Protein AF-A0A7S3FKK4-F1 (afdb_monomer)

pLDDT: mean 85.76, std 17.54, range [26.36, 98.56]

Secondary structure (DSSP, 8-state):
-HHHHHHHHHHT--SS---HHHHHHHTT--SS-EEEETTEEEEEEEPPHHHHHHHHHHHHHTT-S-TTEEEEEEEGGGSSEEEEETTT--EEEEEE-TTS-EEEEESS-TTSPTT-HHHHHHHHHHHHHHTTSSEEEESSTT-GGGEEEE-S--SSTTEEEEEETTEEEEEEEEEETTTTEEEEEEEEEEPPTTSTT---HHHHT-S-EEEEEEEEEEEETTS-EEEEEEESBTTEEEEEEBTEEEEEEE-S-SS-TT-PPTT-EEES-EEEEEEEEES-EEEEEEEEEEEEEETTEESS--EEEEEEEEE----SS--

Nearest PDB structures (foldseek):
  5hdw-assembly1_A  TM=7.528E-01  e=2.258E-08  Homo sapiens
  2f1e-assembly1_A  TM=8.144E-01  e=6.047E-06  Xanthomonas citri
  1tza-assembly1_B  TM=7.351E-01  e=1.777E-06  Shewanella oneidensis MR-1
  1xvs-assembly1_B  TM=6.268E-01  e=3.411E-07  Vibrio cholerae
  6zlx-assembly1_A  TM=4.706E-01  e=2.381E-08  Homo sapiens

Radius of gyration: 21.7 Å; Cα contacts (8 Å, |Δi|>4): 699; chains: 1; bounding box: 50×44×59 Å

Solvent-accessible surface area (backbone atoms only — not comparable to full-atom values): 16979 Å² total; per-residue (Å²): 113,78,77,58,53,64,54,53,62,62,72,66,58,64,97,55,99,61,55,75,65,56,55,58,44,55,56,23,73,22,75,43,33,21,45,40,36,88,95,45,64,43,22,20,29,74,50,56,70,71,53,20,53,49,51,27,53,53,37,46,76,66,68,73,49,65,91,59,44,37,38,44,30,33,24,55,97,56,70,39,37,30,32,35,28,76,85,59,34,45,35,20,37,49,47,87,45,95,83,76,56,81,60,68,42,65,26,42,49,86,86,57,61,83,67,39,36,63,59,51,51,53,47,53,50,51,50,34,44,75,71,52,24,28,51,78,41,42,38,44,73,65,36,77,74,37,43,20,35,29,51,48,37,68,45,67,86,44,34,22,72,33,74,41,80,22,31,38,30,36,36,20,44,38,61,37,79,84,73,55,28,40,38,35,41,41,37,43,32,32,41,41,91,89,44,93,72,36,48,56,44,80,78,48,70,39,75,32,34,13,42,52,24,33,40,37,38,35,29,33,79,89,66,52,73,47,79,50,75,45,73,27,56,101,38,33,26,46,31,33,25,67,57,12,35,28,40,66,46,70,62,75,66,102,62,53,93,52,72,68,50,77,73,40,71,46,72,48,65,50,59,52,48,39,67,77,53,81,66,70,46,41,30,45,27,37,33,41,31,29,25,24,35,43,88,94,58,57,75,51,73,72,46,73,37,56,33,57,68,18,53,49,64,84,62,55,62,60,101

Foldseek 3Di:
DVVVVVVVVVVPDDPDPQDPLRVQLVLFAALQAWADADPDTWGKHFDDPVVQVVVQVVCVVVVNDDPQWTFGMAIVVRLWTWIQRPVFRFIFIFADDPVRDTDTHGQAFPPDDTPCRVVRLSVVSVVCVVVVQWDFAQNQNLARSRTHTHPWGPDDQQKWWDADLQKIKIKGWDADPRQRWIKMKIKIAREAPPDVNHDDQVSSVAQKKKFFWWWKWFAAPVGDIDIDTDTDDPQFIWIHHYQWIFGAGGDDDPDPVSPHDHRDIDGDMDMHMHIPDNDRTFKMWGWTKIFGDDPVDGPDDIDTDTTPIGTDDDDNRHD

Mean predicted aligned error: 7.77 Å

Organism: NCBI:txid156174

Sequence (319 aa):
MAKKNDALEKEAACPVAANASSVREQIFHGLAGSYSAYDHCISTRLFPLKLIAGWTNLLRREEAIPPNSLVIAASYRLDKIFLLDVTTSKLSLLEHRRNGGIVPRRAVPEATPPGTDLHRWLGEMAERLSNGQVVVEPIDPLDGSTCGLSAFPRSGPLLSRAITRGIEVEGSSVYDPVQSSFIYSIRLRMLTPGEPGALNAAERGFETAQLRGRHWILRGADGEEEHVHGDGVVGRYPLLREGGWREDMQRGSSYSPTGLRVGETMEGTFIYQSMSGRGGHVSFGGEILLVPGELRNPTGAEFAVELPPFPLVVPEYIY

Structure (mmCIF, N/CA/C/O backbone):
data_AF-A0A7S3FKK4-F1
#
_entry.id   AF-A0A7S3FKK4-F1
#
loop_
_atom_site.group_PDB
_atom_site.id
_atom_site.type_symbol
_atom_site.label_atom_id
_atom_site.label_alt_id
_atom_site.label_comp_id
_atom_site.label_asym_id
_atom_site.label_entity_id
_atom_site.label_seq_id
_atom_site.pdbx_PDB_ins_code
_atom_site.Cartn_x
_atom_site.Cartn_y
_atom_site.Cartn_z
_atom_site.occupancy
_atom_site.B_iso_or_equiv
_atom_site.auth_seq_id
_atom_site.auth_comp_id
_atom_site.auth_asym_id
_atom_site.auth_atom_id
_atom_site.pdbx_PDB_model_num
ATOM 1 N N . MET A 1 1 ? 3.915 -27.845 -18.001 1.00 39.47 1 MET A N 1
ATOM 2 C CA . MET A 1 1 ? 4.220 -26.574 -17.307 1.00 39.47 1 MET A CA 1
ATOM 3 C C . MET A 1 1 ? 4.748 -26.791 -15.888 1.00 39.47 1 MET A C 1
ATOM 5 O O . MET A 1 1 ? 5.788 -26.230 -15.601 1.00 39.47 1 MET A O 1
ATOM 9 N N . ALA A 1 2 ? 4.177 -27.675 -15.055 1.00 28.72 2 ALA A N 1
ATOM 10 C CA . ALA A 1 2 ? 4.696 -27.939 -13.697 1.00 28.72 2 ALA A CA 1
ATOM 11 C C . ALA A 1 2 ? 6.148 -28.478 -13.633 1.00 28.72 2 ALA A C 1
ATOM 13 O O . ALA A 1 2 ? 6.929 -28.042 -12.801 1.00 28.72 2 ALA A O 1
ATOM 14 N N . LYS A 1 3 ? 6.564 -29.352 -14.565 1.00 26.36 3 LYS A N 1
ATOM 15 C CA . LYS A 1 3 ? 7.944 -29.890 -14.607 1.00 26.36 3 LYS A CA 1
ATOM 16 C C . LYS A 1 3 ? 9.017 -28.904 -15.108 1.00 26.36 3 LYS A C 1
ATOM 18 O O . LYS A 1 3 ? 10.197 -29.214 -15.014 1.00 26.36 3 LYS A O 1
ATOM 23 N N . LYS A 1 4 ? 8.627 -27.752 -15.676 1.00 33.94 4 LYS A N 1
ATOM 24 C CA . LYS A 1 4 ? 9.566 -26.743 -16.213 1.00 33.94 4 LYS A CA 1
ATOM 25 C C . LYS A 1 4 ? 10.005 -25.744 -15.129 1.00 33.94 4 LYS A C 1
ATOM 27 O O . LYS A 1 4 ? 11.142 -25.294 -15.171 1.00 33.94 4 LYS A O 1
ATOM 32 N N . ASN A 1 5 ? 9.151 -25.489 -14.131 1.00 34.91 5 ASN A N 1
ATOM 33 C CA . ASN A 1 5 ? 9.474 -24.643 -12.974 1.00 34.91 5 ASN A CA 1
ATOM 34 C C . ASN A 1 5 ? 10.504 -25.302 -12.040 1.00 34.91 5 ASN A C 1
ATOM 36 O O . ASN A 1 5 ? 11.418 -24.632 -11.576 1.00 34.91 5 ASN A O 1
ATOM 40 N N . ASP A 1 6 ? 10.432 -26.625 -11.873 1.00 30.80 6 ASP A N 1
ATOM 41 C CA . ASP A 1 6 ? 11.358 -27.408 -11.032 1.00 30.80 6 ASP A CA 1
ATOM 42 C C . ASP A 1 6 ? 12.815 -27.403 -11.542 1.00 30.80 6 ASP A C 1
ATOM 44 O O . ASP A 1 6 ? 13.763 -27.574 -10.776 1.00 30.80 6 ASP A O 1
ATOM 48 N N . ALA A 1 7 ? 13.009 -27.228 -12.853 1.00 30.67 7 ALA A N 1
ATOM 49 C CA . ALA A 1 7 ? 14.336 -27.112 -13.458 1.00 30.67 7 ALA A CA 1
ATOM 50 C C . ALA A 1 7 ? 14.904 -25.686 -13.329 1.00 30.67 7 ALA A C 1
ATOM 52 O O . ALA A 1 7 ? 16.105 -25.520 -13.127 1.00 30.67 7 ALA A O 1
ATOM 53 N N . LEU A 1 8 ? 14.034 -24.669 -13.379 1.00 38.12 8 LEU A N 1
ATOM 54 C CA . LEU A 1 8 ? 14.394 -23.251 -13.266 1.00 38.12 8 LEU A CA 1
ATOM 55 C C . LEU A 1 8 ? 14.774 -22.852 -11.831 1.00 38.12 8 LEU A C 1
ATOM 57 O O . LEU A 1 8 ? 15.685 -22.047 -11.648 1.00 38.12 8 LEU A O 1
ATOM 61 N N . GLU A 1 9 ? 14.159 -23.459 -10.811 1.00 36.16 9 GLU A N 1
ATOM 62 C CA . GLU A 1 9 ? 14.598 -23.293 -9.416 1.00 36.16 9 GLU A CA 1
ATOM 63 C C . GLU A 1 9 ? 15.964 -23.946 -9.149 1.00 36.16 9 GLU A C 1
ATOM 65 O O . GLU A 1 9 ? 16.747 -23.438 -8.346 1.00 36.16 9 GLU A O 1
ATOM 70 N N . LYS A 1 10 ? 16.295 -25.036 -9.857 1.00 32.91 10 LYS A N 1
ATOM 71 C CA . LYS A 1 10 ? 17.571 -25.751 -9.686 1.00 32.91 10 LYS A CA 1
ATOM 72 C C . LYS A 1 10 ? 18.763 -25.063 -10.356 1.00 32.91 10 LYS A C 1
ATOM 74 O O . LYS A 1 10 ? 19.868 -25.165 -9.831 1.00 32.91 10 LYS A O 1
ATOM 79 N N . GLU A 1 11 ? 18.567 -24.341 -11.461 1.00 33.06 11 GLU A N 1
ATOM 80 C CA . GLU A 1 11 ? 19.643 -23.575 -12.122 1.00 33.06 11 GLU A CA 1
ATOM 81 C C . GLU A 1 11 ? 19.844 -22.159 -11.551 1.00 33.06 11 GLU A C 1
ATOM 83 O O . GLU A 1 11 ? 20.892 -21.551 -11.773 1.00 33.06 11 GLU A O 1
ATOM 88 N N . ALA A 1 12 ? 18.904 -21.653 -10.744 1.00 37.19 12 ALA A N 1
ATOM 89 C CA . ALA A 1 12 ? 19.060 -20.410 -9.981 1.00 37.19 12 ALA A CA 1
ATOM 90 C C . ALA A 1 12 ? 19.906 -20.572 -8.697 1.00 37.19 12 ALA A C 1
ATOM 92 O O . ALA A 1 12 ? 20.125 -19.599 -7.969 1.00 37.19 12 ALA A O 1
ATOM 93 N N . ALA A 1 13 ? 20.408 -21.779 -8.413 1.00 31.19 13 ALA A N 1
ATOM 94 C CA . ALA A 1 13 ? 21.288 -22.033 -7.282 1.00 31.19 13 ALA A CA 1
ATOM 95 C C . ALA A 1 13 ? 22.651 -21.346 -7.487 1.00 31.19 13 ALA A C 1
ATOM 97 O O . ALA A 1 13 ? 23.522 -21.799 -8.233 1.00 31.19 13 ALA A O 1
ATOM 98 N N . CYS A 1 14 ? 22.845 -20.229 -6.788 1.00 31.02 14 CYS A N 1
ATOM 99 C CA . CYS A 1 14 ? 24.161 -19.658 -6.537 1.00 31.02 14 CYS A CA 1
ATOM 100 C C . CYS A 1 14 ? 25.079 -20.750 -5.939 1.00 31.02 14 CYS A C 1
ATOM 102 O O . CYS A 1 14 ? 24.658 -21.421 -4.995 1.00 31.02 14 CYS A O 1
ATOM 104 N N . PRO A 1 15 ? 26.323 -20.951 -6.422 1.00 31.45 15 PRO A N 1
ATOM 105 C CA . PRO A 1 15 ? 27.261 -21.895 -5.825 1.00 31.45 15 PRO A CA 1
ATOM 106 C C . PRO A 1 15 ? 27.900 -21.255 -4.590 1.00 31.45 15 PRO A C 1
ATOM 108 O O . PRO A 1 15 ? 29.087 -20.954 -4.551 1.00 31.45 15 PRO A O 1
ATOM 111 N N . VAL A 1 16 ? 27.080 -21.006 -3.583 1.00 33.50 16 VAL A N 1
ATOM 112 C CA . VAL A 1 16 ? 27.477 -20.873 -2.188 1.00 33.50 16 VAL A CA 1
ATOM 113 C C . VAL A 1 16 ? 26.382 -21.623 -1.457 1.00 33.50 16 VAL A C 1
ATOM 115 O O . VAL A 1 16 ? 25.212 -21.359 -1.714 1.00 33.50 16 VAL A O 1
ATOM 118 N N . ALA A 1 17 ? 26.743 -22.600 -0.628 1.00 33.09 17 ALA A N 1
ATOM 119 C CA . ALA A 1 17 ? 25.809 -23.377 0.179 1.00 33.09 17 ALA A CA 1
ATOM 120 C C . ALA A 1 17 ? 25.028 -22.443 1.121 1.00 33.09 17 ALA A C 1
ATOM 122 O O . ALA A 1 17 ? 25.386 -22.239 2.275 1.00 33.09 17 ALA A O 1
ATOM 123 N N . ALA A 1 18 ? 23.994 -21.811 0.584 1.00 38.59 18 ALA A N 1
ATOM 124 C CA . ALA A 1 18 ? 23.108 -20.905 1.270 1.00 38.59 18 ALA A CA 1
ATOM 125 C C . ALA A 1 18 ? 21.947 -21.761 1.772 1.00 38.59 18 ALA A C 1
ATOM 127 O O . ALA A 1 18 ? 21.225 -22.381 0.991 1.00 38.59 18 ALA A O 1
ATOM 128 N N . ASN A 1 19 ? 21.817 -21.850 3.093 1.00 43.28 19 ASN A N 1
ATOM 129 C CA . ASN A 1 19 ? 20.711 -22.526 3.759 1.00 43.28 19 ASN A CA 1
ATOM 130 C C . ASN A 1 19 ? 19.377 -22.002 3.181 1.00 43.28 19 ASN A C 1
ATOM 132 O O . ASN A 1 19 ? 19.287 -20.811 2.878 1.00 43.28 19 ASN A O 1
ATOM 136 N N . ALA A 1 20 ? 18.343 -22.832 3.018 1.00 49.75 20 ALA A N 1
ATOM 137 C CA . ALA A 1 20 ? 17.083 -22.412 2.376 1.00 49.75 20 ALA A CA 1
ATOM 138 C C . ALA A 1 20 ? 16.447 -21.162 3.033 1.00 49.75 20 ALA A C 1
ATOM 140 O O . ALA A 1 20 ? 15.817 -20.352 2.353 1.00 49.75 20 ALA A O 1
ATOM 141 N N . SER A 1 21 ? 16.690 -20.957 4.334 1.00 51.12 21 SER A N 1
ATOM 142 C CA . SER A 1 21 ? 16.340 -19.734 5.069 1.00 51.12 21 SER A CA 1
ATOM 143 C C . SER A 1 21 ? 17.052 -18.483 4.536 1.00 51.12 21 SER A C 1
ATOM 145 O O . SER A 1 21 ? 16.408 -17.470 4.296 1.00 51.12 21 SER A O 1
ATOM 147 N N . SER A 1 22 ? 18.356 -18.572 4.259 1.00 53.28 22 SER A N 1
ATOM 148 C CA . SER A 1 22 ? 19.161 -17.459 3.737 1.00 53.28 22 SER A CA 1
ATOM 149 C C . SER A 1 22 ? 18.800 -17.075 2.299 1.00 53.28 22 SER A C 1
ATOM 151 O O . SER A 1 22 ? 18.903 -15.908 1.933 1.00 53.28 22 SER A O 1
ATOM 153 N N . VAL A 1 23 ? 18.327 -18.027 1.485 1.00 57.59 23 VAL A N 1
ATOM 154 C CA . VAL A 1 23 ? 17.809 -17.735 0.138 1.00 57.59 23 VAL A CA 1
ATOM 155 C C . VAL A 1 23 ? 16.467 -17.007 0.229 1.00 57.59 23 VAL A C 1
ATOM 157 O O . VAL A 1 23 ? 16.257 -16.052 -0.515 1.00 57.59 23 VAL A O 1
ATOM 160 N N . ARG A 1 24 ? 15.589 -17.410 1.162 1.00 61.16 24 ARG A N 1
ATOM 161 C CA . ARG A 1 24 ? 14.295 -16.752 1.406 1.00 61.16 24 ARG A CA 1
ATOM 162 C C . ARG A 1 24 ? 14.468 -15.327 1.926 1.00 61.16 24 ARG A C 1
ATOM 164 O O . ARG A 1 24 ? 13.858 -14.433 1.367 1.00 61.16 24 ARG A O 1
ATOM 171 N N . GLU A 1 25 ? 15.324 -15.088 2.916 1.00 62.16 25 GLU A N 1
ATOM 172 C CA . GLU A 1 25 ? 15.622 -13.725 3.397 1.00 62.16 25 GLU A CA 1
ATOM 173 C C . GLU A 1 25 ? 16.171 -12.851 2.272 1.00 62.16 25 GLU A C 1
ATOM 175 O O . GLU A 1 25 ? 15.727 -11.721 2.053 1.00 62.16 25 GLU A O 1
ATOM 180 N N . GLN A 1 26 ? 17.080 -13.420 1.475 1.00 69.25 26 GLN A N 1
ATOM 181 C CA . GLN A 1 26 ? 17.664 -12.692 0.372 1.00 69.25 26 GLN A CA 1
ATOM 182 C C . GLN A 1 26 ? 16.625 -12.197 -0.613 1.00 69.25 26 GLN A C 1
ATOM 184 O O . GLN A 1 26 ? 16.969 -11.189 -1.210 1.00 69.25 26 GLN A O 1
ATOM 189 N N . ILE A 1 27 ? 15.433 -12.809 -0.793 1.00 74.62 27 ILE A N 1
ATOM 190 C CA . ILE A 1 27 ? 14.419 -12.406 -1.798 1.00 74.62 27 ILE A CA 1
ATOM 191 C C . ILE A 1 27 ? 13.813 -11.016 -1.554 1.00 74.62 27 ILE A C 1
ATOM 193 O O . ILE A 1 27 ? 13.320 -10.395 -2.502 1.00 74.62 27 ILE A O 1
ATOM 197 N N . PHE A 1 28 ? 13.927 -10.480 -0.341 1.00 81.12 28 PHE A N 1
ATOM 198 C CA . PHE A 1 28 ? 13.335 -9.193 0.038 1.00 81.12 28 PHE A CA 1
ATOM 199 C C . PHE A 1 28 ? 14.309 -8.011 -0.023 1.00 81.12 28 PHE A C 1
ATOM 201 O O . PHE A 1 28 ? 13.887 -6.861 0.026 1.00 81.12 28 PHE A O 1
ATOM 208 N N . HIS A 1 29 ? 15.595 -8.270 -0.283 1.00 77.88 29 HIS A N 1
ATOM 209 C CA . HIS A 1 29 ? 16.625 -7.240 -0.498 1.00 77.88 29 HIS A CA 1
ATOM 210 C C . HIS A 1 29 ? 16.537 -6.549 -1.880 1.00 77.88 29 HIS A C 1
ATOM 212 O O . HIS A 1 29 ? 17.554 -6.231 -2.497 1.00 77.88 29 HIS A O 1
ATOM 218 N N . GLY A 1 30 ? 15.327 -6.395 -2.426 1.00 79.62 30 GLY A N 1
ATOM 219 C CA . GLY A 1 30 ? 15.090 -5.650 -3.662 1.00 79.62 30 GLY A CA 1
ATOM 220 C C . GLY A 1 30 ? 15.358 -4.154 -3.475 1.00 79.62 30 GLY A C 1
ATOM 221 O O . GLY A 1 30 ? 15.182 -3.617 -2.386 1.00 79.62 30 GLY A O 1
ATOM 222 N N . LEU A 1 31 ? 15.786 -3.479 -4.544 1.00 78.94 31 LEU A N 1
ATOM 223 C CA . LEU A 1 31 ? 16.096 -2.038 -4.533 1.00 78.94 31 LEU A CA 1
ATOM 224 C C . LEU A 1 31 ? 15.009 -1.187 -5.191 1.00 78.94 31 LEU A C 1
ATOM 226 O O . LEU A 1 31 ? 15.095 0.033 -5.180 1.00 78.94 31 LEU A O 1
ATOM 230 N N . ALA A 1 32 ? 14.014 -1.830 -5.791 1.00 76.75 32 ALA A N 1
ATOM 231 C CA . ALA A 1 32 ? 13.027 -1.199 -6.652 1.00 76.75 32 ALA A CA 1
ATOM 232 C C . ALA A 1 32 ? 11.611 -1.418 -6.114 1.00 76.75 32 ALA A C 1
ATOM 234 O O . ALA A 1 32 ? 10.680 -1.540 -6.883 1.00 76.75 32 ALA A O 1
ATOM 235 N N . GLY A 1 33 ? 11.443 -1.484 -4.794 1.00 81.94 33 GLY A N 1
ATOM 236 C CA . GLY A 1 33 ? 10.132 -1.632 -4.173 1.00 81.94 33 GLY A CA 1
ATOM 237 C C . GLY A 1 33 ? 9.556 -3.050 -4.239 1.00 81.94 33 GLY A C 1
ATOM 238 O O . GLY A 1 33 ? 9.852 -3.861 -5.122 1.00 81.94 33 GLY A O 1
ATOM 239 N N . SER A 1 34 ? 8.712 -3.331 -3.257 1.00 89.88 34 SER A N 1
ATOM 240 C CA . SER A 1 34 ? 8.101 -4.627 -3.015 1.00 89.88 34 SER A CA 1
ATOM 241 C C . SER A 1 34 ? 6.685 -4.443 -2.478 1.00 89.88 34 SER A C 1
ATOM 243 O O . SER A 1 34 ? 6.375 -3.441 -1.832 1.00 89.88 34 SER A O 1
ATOM 245 N N . TYR A 1 35 ? 5.817 -5.411 -2.738 1.00 90.56 35 TYR A N 1
ATOM 246 C CA . TYR A 1 35 ? 4.453 -5.454 -2.215 1.00 90.56 35 TYR A CA 1
ATOM 247 C C . TYR A 1 35 ? 3.951 -6.896 -2.183 1.00 90.56 35 TYR A C 1
ATOM 249 O O . TYR A 1 35 ? 4.457 -7.751 -2.918 1.00 90.56 35 TYR A O 1
ATOM 257 N N . SER A 1 36 ? 2.933 -7.165 -1.367 1.00 88.62 36 SER A N 1
ATOM 258 C CA . SER A 1 36 ? 2.247 -8.451 -1.368 1.00 88.62 36 SER A CA 1
ATOM 259 C C . SER A 1 36 ? 0.729 -8.296 -1.446 1.00 88.62 36 SER A C 1
ATOM 261 O O . SER A 1 36 ? 0.162 -7.273 -1.078 1.00 88.62 36 SER A O 1
ATOM 263 N N . ALA A 1 37 ? 0.057 -9.307 -1.978 1.00 84.62 37 ALA A N 1
ATOM 264 C CA . ALA A 1 37 ? -1.369 -9.532 -1.804 1.00 84.62 37 ALA A CA 1
ATOM 265 C C . ALA A 1 37 ? -1.672 -10.991 -2.128 1.00 84.62 37 ALA A C 1
ATOM 267 O O . ALA A 1 37 ? -1.329 -11.474 -3.207 1.00 84.62 37 ALA A O 1
ATOM 268 N N . TYR A 1 38 ? -2.357 -11.683 -1.219 1.00 80.25 38 TYR A N 1
ATOM 269 C CA . TYR A 1 38 ? -2.660 -13.109 -1.367 1.00 80.25 38 TYR A CA 1
ATOM 270 C C . TYR A 1 38 ? -1.383 -13.942 -1.613 1.00 80.25 38 TYR A C 1
ATOM 272 O O . TYR A 1 38 ? -0.442 -13.863 -0.830 1.00 80.25 38 TYR A O 1
ATOM 280 N N . ASP A 1 39 ? -1.330 -14.738 -2.681 1.00 70.81 39 ASP A N 1
ATOM 281 C CA . ASP A 1 39 ? -0.177 -15.543 -3.106 1.00 70.81 39 ASP A CA 1
ATOM 282 C C . ASP A 1 39 ? 0.789 -14.789 -4.047 1.00 70.81 39 ASP A C 1
ATOM 284 O O . ASP A 1 39 ? 1.747 -15.364 -4.590 1.00 70.81 39 ASP A O 1
ATOM 288 N N . HIS A 1 40 ? 0.560 -13.488 -4.235 1.00 74.50 40 HIS A N 1
ATOM 289 C CA . HIS A 1 40 ? 1.424 -12.604 -5.000 1.00 74.50 40 HIS A CA 1
ATOM 290 C C . HIS A 1 40 ? 2.334 -11.831 -4.052 1.00 74.50 40 HIS A C 1
ATOM 292 O O . HIS A 1 40 ? 1.902 -10.905 -3.378 1.00 74.50 40 HIS A O 1
ATOM 298 N N . CYS A 1 41 ? 3.615 -12.187 -4.031 1.00 82.88 41 CYS A N 1
ATOM 299 C CA . CYS A 1 41 ? 4.650 -11.414 -3.360 1.00 82.88 41 CYS A CA 1
ATOM 300 C C . CYS A 1 41 ? 5.673 -10.959 -4.400 1.00 82.88 41 CYS A C 1
ATOM 302 O O . CYS A 1 41 ? 6.359 -11.781 -5.013 1.00 82.88 41 CYS A O 1
ATOM 304 N N . ILE A 1 42 ? 5.763 -9.648 -4.603 1.00 85.75 42 ILE A N 1
ATOM 305 C CA . ILE A 1 42 ? 6.626 -9.021 -5.598 1.00 85.75 42 ILE A CA 1
ATOM 306 C C . ILE A 1 42 ? 7.742 -8.282 -4.872 1.00 85.75 42 ILE A C 1
ATOM 308 O O . ILE A 1 42 ? 7.496 -7.498 -3.964 1.00 85.75 42 ILE A O 1
ATOM 312 N N . SER A 1 43 ? 8.974 -8.543 -5.296 1.00 89.25 43 SER A N 1
ATOM 313 C CA . SER A 1 43 ? 10.175 -7.840 -4.847 1.00 89.25 43 SER A CA 1
ATOM 314 C C . SER A 1 43 ? 11.112 -7.694 -6.034 1.00 89.25 43 SER A C 1
ATOM 316 O O . SER A 1 43 ? 11.623 -8.701 -6.542 1.00 89.25 43 SER A O 1
ATOM 318 N N . THR A 1 44 ? 11.284 -6.461 -6.517 1.00 90.12 44 THR A N 1
ATOM 319 C CA . THR A 1 44 ? 12.073 -6.175 -7.721 1.00 90.12 44 THR A CA 1
ATOM 320 C C . THR A 1 44 ? 13.542 -5.963 -7.375 1.00 90.12 44 THR A C 1
ATOM 322 O O . THR A 1 44 ? 13.916 -5.146 -6.527 1.00 90.12 44 THR A O 1
ATOM 325 N N . ARG A 1 45 ? 14.409 -6.707 -8.066 1.00 89.06 45 ARG A N 1
ATOM 326 C CA . ARG A 1 45 ? 15.853 -6.752 -7.817 1.00 89.06 45 ARG A CA 1
ATOM 327 C C . ARG A 1 45 ? 16.628 -6.320 -9.034 1.00 89.06 45 ARG A C 1
ATOM 329 O O . ARG A 1 45 ? 16.439 -6.888 -10.105 1.00 89.06 45 ARG A O 1
ATOM 336 N N . LEU A 1 46 ? 17.578 -5.415 -8.832 1.00 90.12 46 LEU A N 1
ATOM 337 C CA . LEU A 1 46 ? 18.653 -5.212 -9.790 1.00 90.12 46 LEU A CA 1
ATOM 338 C C . LEU A 1 46 ? 19.598 -6.419 -9.740 1.00 90.12 46 LEU A C 1
ATOM 340 O O . LEU A 1 46 ? 20.020 -6.848 -8.664 1.00 90.12 46 LEU A O 1
ATOM 344 N N . PHE A 1 47 ? 19.913 -6.987 -10.897 1.00 90.50 47 PHE A N 1
ATOM 345 C CA . PHE A 1 47 ? 20.752 -8.171 -10.981 1.00 90.50 47 PHE A CA 1
ATOM 346 C C . PHE A 1 47 ? 22.249 -7.833 -10.927 1.00 90.50 47 PHE A C 1
ATOM 348 O O . PHE A 1 47 ? 22.690 -6.851 -11.523 1.00 90.50 47 PHE A O 1
ATOM 355 N N . PRO A 1 48 ? 23.077 -8.681 -10.284 1.00 90.44 48 PRO A N 1
ATOM 356 C CA . PRO A 1 48 ? 24.520 -8.639 -10.480 1.00 90.44 48 PRO A CA 1
ATOM 357 C C . PRO A 1 48 ? 24.868 -9.031 -11.922 1.00 90.44 48 PRO A C 1
ATOM 359 O O . PRO A 1 48 ? 24.158 -9.818 -12.552 1.00 90.44 48 PRO A O 1
ATOM 362 N N . LEU A 1 49 ? 26.017 -8.562 -12.422 1.00 93.31 49 LEU A N 1
ATOM 363 C CA . LEU A 1 49 ? 26.452 -8.760 -13.816 1.00 93.31 49 LEU A CA 1
ATOM 364 C C . LEU A 1 49 ? 26.373 -10.219 -14.294 1.00 93.31 49 LEU A C 1
ATOM 366 O O . LEU A 1 49 ? 25.986 -10.477 -15.432 1.00 93.31 49 LEU A O 1
ATOM 370 N N . LYS A 1 50 ? 26.690 -11.185 -13.420 1.00 93.69 50 LYS A N 1
ATOM 371 C CA . LYS A 1 50 ? 26.599 -12.618 -13.738 1.00 93.69 50 LYS A CA 1
ATOM 372 C C . LYS A 1 50 ? 25.168 -13.047 -14.088 1.00 93.69 50 LYS A C 1
ATOM 374 O O . LYS A 1 50 ? 24.979 -13.790 -15.047 1.00 93.69 50 LYS A O 1
ATOM 379 N N . LEU A 1 51 ? 24.174 -12.575 -13.332 1.00 92.19 51 LEU A N 1
ATOM 380 C CA . LEU A 1 51 ? 22.765 -12.871 -13.598 1.00 92.19 51 LEU A CA 1
ATOM 381 C C . LEU A 1 51 ? 22.245 -12.087 -14.803 1.00 92.19 51 LEU A C 1
ATOM 383 O O . LEU A 1 51 ? 21.503 -12.662 -15.593 1.00 92.19 51 LEU A O 1
ATOM 387 N N . ILE A 1 52 ? 22.694 -10.841 -15.002 1.00 95.12 52 ILE A N 1
ATOM 388 C CA . ILE A 1 52 ? 22.384 -10.075 -16.220 1.00 95.12 52 ILE A CA 1
ATOM 389 C C . ILE A 1 52 ? 22.825 -10.862 -17.456 1.00 95.12 52 ILE A C 1
ATOM 391 O O 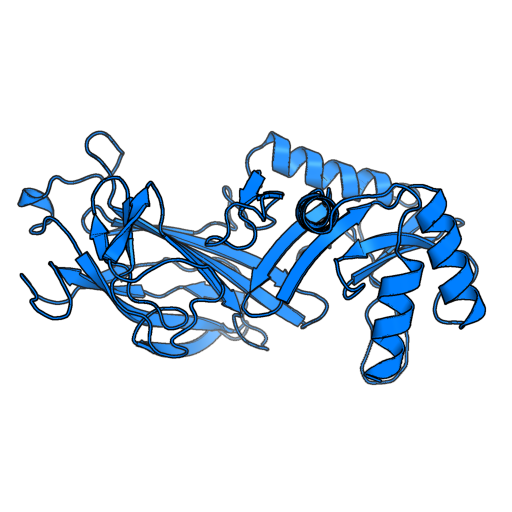. ILE A 1 52 ? 22.019 -11.101 -18.352 1.00 95.12 52 ILE A O 1
ATOM 395 N N . ALA A 1 53 ? 24.080 -11.319 -17.495 1.00 95.81 53 ALA A N 1
ATOM 396 C CA . ALA A 1 53 ? 24.604 -12.097 -18.614 1.00 95.81 53 ALA A CA 1
ATOM 397 C C . ALA A 1 53 ? 23.843 -13.421 -18.805 1.00 95.81 53 ALA A C 1
ATOM 399 O O . ALA A 1 53 ? 23.463 -13.754 -19.927 1.00 95.81 53 ALA A O 1
ATOM 400 N N . GLY A 1 54 ? 23.586 -14.152 -17.714 1.00 95.44 54 GLY A N 1
ATOM 401 C CA . GLY A 1 54 ? 22.864 -15.427 -17.743 1.00 95.44 54 GLY A CA 1
ATOM 402 C C . GLY A 1 54 ? 21.448 -15.299 -18.306 1.00 95.44 54 GLY A C 1
ATOM 403 O O . GLY A 1 54 ? 21.128 -15.938 -19.309 1.00 95.44 54 GLY A O 1
ATOM 404 N N . TRP A 1 55 ? 20.623 -14.431 -17.712 1.00 94.06 55 TRP A N 1
ATOM 405 C CA . TRP A 1 55 ? 19.236 -14.220 -18.141 1.00 94.06 55 TRP A CA 1
ATOM 406 C C . TRP A 1 55 ? 19.138 -13.626 -19.541 1.00 94.06 55 TRP A C 1
ATOM 408 O O . TRP A 1 55 ? 18.308 -14.065 -20.334 1.00 94.06 55 TRP A O 1
ATOM 418 N N . THR A 1 56 ? 20.014 -12.677 -19.876 1.00 95.38 56 THR A N 1
ATOM 419 C CA . THR A 1 56 ? 20.053 -12.092 -21.221 1.00 95.38 56 THR A CA 1
ATOM 420 C C . THR A 1 56 ? 20.338 -13.158 -22.275 1.00 95.38 56 THR A C 1
ATOM 422 O O . THR A 1 56 ? 19.628 -13.233 -23.273 1.00 95.38 56 THR A O 1
ATOM 425 N N . ASN A 1 57 ? 21.348 -14.008 -22.065 1.00 95.69 57 ASN A N 1
ATOM 426 C CA . ASN A 1 57 ? 21.698 -15.052 -23.029 1.00 95.69 57 ASN A CA 1
ATOM 427 C C . ASN A 1 57 ? 20.595 -16.108 -23.160 1.00 95.69 57 ASN A C 1
ATOM 429 O O . ASN A 1 57 ? 20.313 -16.554 -24.272 1.00 95.69 57 ASN A O 1
ATOM 433 N N . LEU A 1 58 ? 19.962 -16.484 -22.044 1.00 92.81 58 LEU A N 1
ATOM 434 C CA . LEU A 1 58 ? 18.846 -17.426 -22.038 1.00 92.81 58 LEU A CA 1
ATOM 435 C C . LEU A 1 58 ? 17.666 -16.894 -22.858 1.00 92.81 58 LEU A C 1
ATOM 437 O O . LEU A 1 58 ? 17.266 -1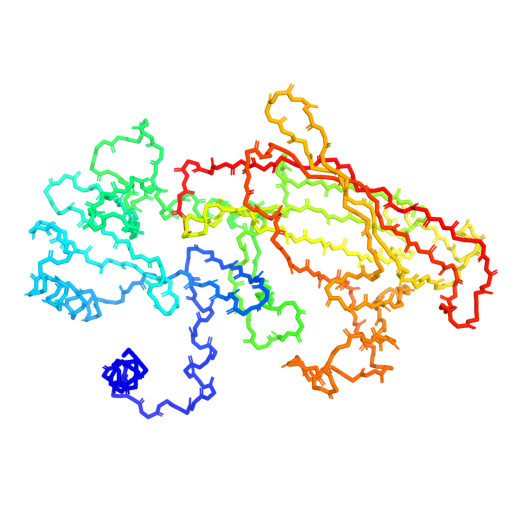7.539 -23.825 1.00 92.81 58 LEU A O 1
ATOM 441 N N . LEU A 1 59 ? 17.151 -15.708 -22.520 1.00 90.25 59 LEU A N 1
ATOM 442 C CA . LEU A 1 59 ? 15.975 -15.152 -23.191 1.00 90.25 59 LEU A CA 1
ATOM 443 C C . LEU A 1 59 ? 16.261 -14.751 -24.642 1.00 90.25 59 LEU A C 1
ATOM 445 O O . LEU A 1 59 ? 15.380 -14.862 -25.488 1.00 90.25 59 LEU A O 1
ATOM 449 N N . ARG A 1 60 ? 17.493 -14.335 -24.964 1.00 91.94 60 ARG A N 1
ATOM 450 C CA . ARG A 1 60 ? 17.894 -14.049 -26.350 1.00 91.94 60 ARG A CA 1
ATOM 451 C C . ARG A 1 60 ? 17.915 -15.311 -27.210 1.00 91.94 60 ARG A C 1
ATOM 453 O O . ARG A 1 60 ? 17.480 -15.259 -28.353 1.00 91.94 60 ARG A O 1
ATOM 460 N N . ARG A 1 61 ? 18.389 -16.441 -26.671 1.00 92.81 61 ARG A N 1
ATOM 461 C CA . ARG A 1 61 ? 18.363 -17.741 -27.365 1.00 92.81 61 ARG A CA 1
ATOM 462 C C . ARG A 1 61 ? 16.935 -18.215 -27.643 1.00 92.81 61 ARG A C 1
ATOM 464 O O . ARG A 1 61 ? 16.717 -18.924 -28.615 1.00 92.81 61 ARG A O 1
ATOM 471 N N . GLU A 1 62 ? 15.991 -17.840 -26.788 1.00 89.75 62 GLU A N 1
ATOM 472 C CA . GLU A 1 62 ? 14.565 -18.142 -26.946 1.00 89.75 62 GLU A CA 1
ATOM 473 C C . GLU A 1 62 ? 13.809 -17.094 -27.778 1.00 89.75 62 GLU A C 1
ATOM 475 O O . GLU A 1 62 ? 12.590 -17.179 -27.884 1.00 89.75 62 GLU A O 1
ATOM 480 N N . GLU A 1 63 ? 14.508 -16.100 -28.344 1.00 88.75 63 GLU A N 1
ATOM 481 C CA . GLU A 1 63 ? 13.911 -14.985 -29.097 1.00 88.75 63 GLU A CA 1
ATOM 482 C C . GLU A 1 63 ? 12.845 -14.209 -28.289 1.00 88.75 63 GLU A C 1
ATOM 484 O O . GLU A 1 63 ? 11.968 -13.545 -28.839 1.00 88.75 63 GLU A O 1
ATOM 489 N N . ALA A 1 64 ? 12.940 -14.257 -26.955 1.00 86.62 64 ALA A N 1
ATOM 490 C CA . ALA A 1 64 ? 11.976 -13.670 -26.026 1.00 86.62 64 ALA A CA 1
ATOM 491 C C . ALA A 1 64 ? 12.290 -12.206 -25.660 1.00 86.62 64 ALA A C 1
ATOM 493 O O . ALA A 1 64 ? 11.524 -11.566 -24.941 1.00 86.62 64 ALA A O 1
ATOM 494 N N . ILE A 1 65 ? 13.420 -11.663 -26.123 1.00 89.69 65 ILE A N 1
ATOM 495 C CA . ILE A 1 65 ? 13.814 -10.264 -25.909 1.00 89.69 65 ILE A CA 1
ATOM 496 C C . ILE A 1 65 ? 14.431 -9.661 -27.180 1.00 89.69 65 ILE A C 1
ATOM 498 O O . ILE A 1 65 ? 15.000 -10.396 -27.991 1.00 89.69 65 ILE A O 1
ATOM 502 N N . PRO A 1 66 ? 14.387 -8.326 -27.354 1.00 89.44 66 PRO A N 1
ATOM 503 C CA . PRO A 1 66 ? 15.033 -7.664 -28.482 1.00 89.44 66 PRO A CA 1
ATOM 504 C C . PRO A 1 66 ? 16.565 -7.866 -28.507 1.00 89.44 66 PRO A C 1
ATOM 506 O O . PRO A 1 66 ? 17.191 -7.993 -27.448 1.00 89.44 66 PRO A O 1
ATOM 509 N N . PRO A 1 67 ? 17.211 -7.831 -29.693 1.00 89.19 67 PRO A N 1
ATOM 510 C CA . PRO A 1 67 ? 18.642 -8.125 -29.841 1.00 89.19 67 PRO A CA 1
ATOM 511 C C . PRO A 1 67 ? 19.568 -7.262 -28.970 1.00 89.19 67 PRO A C 1
ATOM 513 O O . PRO A 1 67 ? 20.503 -7.787 -28.365 1.00 89.19 67 PRO A O 1
ATOM 516 N N . ASN A 1 68 ? 19.274 -5.963 -28.852 1.00 93.31 68 ASN A N 1
ATOM 517 C CA . ASN A 1 68 ? 20.107 -4.980 -28.147 1.00 93.31 68 ASN A CA 1
ATOM 518 C C . ASN A 1 68 ? 19.720 -4.793 -26.671 1.00 93.31 68 ASN A C 1
ATOM 520 O O . ASN A 1 68 ? 20.152 -3.839 -26.030 1.00 93.31 68 ASN A O 1
ATOM 524 N N . SER A 1 69 ? 18.895 -5.678 -26.112 1.00 94.38 69 SER A N 1
ATOM 525 C CA . SER A 1 69 ? 18.442 -5.563 -24.726 1.00 94.38 69 SER A CA 1
ATOM 526 C C . SER A 1 69 ? 19.276 -6.408 -23.763 1.00 94.38 69 SER A C 1
ATOM 528 O O . SER A 1 69 ? 19.658 -7.536 -24.078 1.00 94.38 69 SER A O 1
ATOM 530 N N . LEU A 1 70 ? 19.517 -5.870 -22.568 1.00 96.38 70 LEU A N 1
ATOM 531 C CA . LEU A 1 70 ? 20.016 -6.584 -21.393 1.00 96.38 70 LEU A CA 1
ATOM 532 C C . LEU A 1 70 ? 18.889 -6.765 -20.379 1.00 96.38 70 LEU A C 1
ATOM 534 O O . LEU A 1 70 ? 18.154 -5.820 -20.111 1.00 96.38 70 LEU A O 1
ATOM 538 N N . VAL A 1 71 ? 18.803 -7.937 -19.758 1.00 95.50 71 VAL A N 1
ATOM 539 C CA . VAL A 1 71 ? 17.913 -8.188 -18.617 1.00 95.50 71 VAL A CA 1
ATOM 540 C C . VAL A 1 71 ? 18.596 -7.687 -17.347 1.00 95.50 71 VAL A C 1
ATOM 542 O O . VAL A 1 71 ? 19.468 -8.370 -16.812 1.00 95.50 71 VAL A O 1
ATOM 545 N N . ILE A 1 72 ? 18.243 -6.488 -16.879 1.00 95.19 72 ILE A N 1
ATOM 546 C CA . ILE A 1 72 ? 18.971 -5.834 -15.779 1.00 95.19 72 ILE A CA 1
ATOM 547 C C . ILE A 1 72 ? 18.325 -6.018 -14.407 1.00 95.19 72 ILE A C 1
ATOM 549 O O . ILE A 1 72 ? 19.019 -5.955 -13.396 1.00 95.19 72 ILE A O 1
ATOM 553 N N . ALA A 1 73 ? 17.014 -6.242 -14.358 1.00 93.50 73 ALA A N 1
ATOM 554 C CA . ALA A 1 73 ? 16.277 -6.431 -13.119 1.00 93.50 73 ALA A CA 1
ATOM 555 C C . ALA A 1 73 ? 15.069 -7.338 -13.348 1.00 93.50 73 ALA A C 1
ATOM 557 O O . ALA A 1 73 ? 14.565 -7.436 -14.468 1.00 93.50 73 ALA A O 1
ATOM 558 N N . ALA A 1 74 ? 14.591 -7.983 -12.290 1.00 90.31 74 ALA A N 1
ATOM 559 C CA . ALA A 1 74 ? 13.330 -8.710 -12.325 1.00 90.31 74 ALA A CA 1
ATOM 560 C C . ALA A 1 74 ? 12.696 -8.815 -10.937 1.00 90.31 74 ALA A C 1
ATOM 562 O O . ALA A 1 74 ? 13.386 -8.697 -9.918 1.00 90.31 74 ALA A O 1
ATOM 563 N N . SER A 1 75 ? 11.391 -9.075 -10.897 1.00 87.31 75 SER A N 1
ATOM 564 C CA . SER A 1 75 ? 10.723 -9.502 -9.672 1.00 87.31 75 SER A CA 1
ATOM 565 C C . SER A 1 75 ? 11.022 -10.966 -9.350 1.00 87.31 75 SER A C 1
ATOM 567 O O . SER A 1 75 ? 11.419 -11.756 -10.213 1.00 87.31 75 SER A O 1
ATOM 569 N N . TYR A 1 76 ? 10.769 -11.357 -8.100 1.00 76.19 76 TYR A N 1
ATOM 570 C CA . TYR A 1 76 ? 10.653 -12.768 -7.728 1.00 76.19 76 TYR A CA 1
ATOM 571 C C . TYR A 1 76 ? 9.699 -13.515 -8.689 1.00 76.19 76 TYR A C 1
ATOM 573 O O . TYR A 1 76 ? 8.736 -12.930 -9.184 1.00 76.19 76 TYR A O 1
ATOM 581 N N . ARG A 1 77 ? 10.027 -14.776 -9.014 1.00 76.31 77 ARG A N 1
ATOM 582 C CA . ARG A 1 77 ? 9.398 -15.608 -10.070 1.00 76.31 77 ARG A CA 1
ATOM 583 C C . ARG A 1 77 ? 9.420 -15.049 -11.503 1.00 76.31 77 ARG A C 1
ATOM 585 O O . ARG A 1 77 ? 8.893 -15.705 -12.394 1.00 76.31 77 ARG A O 1
ATOM 592 N N . LEU A 1 78 ? 10.098 -13.922 -11.747 1.00 79.44 78 LEU A N 1
ATOM 593 C CA . LEU A 1 78 ? 10.227 -13.275 -13.063 1.00 79.44 78 LEU A CA 1
ATOM 594 C C . LEU A 1 78 ? 8.899 -12.781 -13.652 1.00 79.44 78 LEU A C 1
ATOM 596 O O . LEU A 1 78 ? 8.782 -12.630 -14.866 1.00 79.44 78 LEU A O 1
ATOM 600 N N . ASP A 1 79 ? 7.921 -12.486 -12.796 1.00 79.75 79 ASP A N 1
A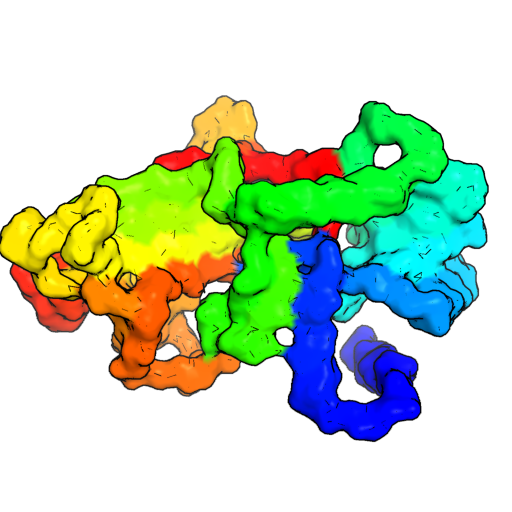TOM 601 C CA . ASP A 1 79 ? 6.639 -11.910 -13.217 1.00 79.75 79 ASP A CA 1
ATOM 602 C C . ASP A 1 79 ? 6.831 -10.528 -13.883 1.00 79.75 79 ASP A C 1
ATOM 604 O O . ASP A 1 79 ? 6.118 -10.173 -14.821 1.00 79.75 79 ASP A O 1
ATOM 608 N N . LYS A 1 80 ? 7.842 -9.768 -13.439 1.00 86.31 80 LYS A N 1
ATOM 609 C CA . LYS A 1 80 ? 8.319 -8.517 -14.043 1.00 86.31 80 LYS A CA 1
ATOM 610 C C . LYS A 1 80 ? 9.766 -8.679 -14.482 1.00 86.31 80 LYS A C 1
ATOM 612 O O . LYS A 1 80 ? 10.604 -9.039 -13.660 1.00 86.31 80 LYS A O 1
ATOM 617 N N . ILE A 1 81 ? 10.083 -8.354 -15.733 1.00 91.00 81 ILE A N 1
ATOM 618 C CA . ILE A 1 81 ? 11.456 -8.377 -16.261 1.00 91.00 81 ILE A CA 1
ATOM 619 C C . ILE A 1 81 ? 11.774 -7.008 -16.854 1.00 91.00 81 ILE A C 1
ATOM 621 O O . ILE A 1 81 ? 11.044 -6.523 -17.709 1.00 91.00 81 ILE A O 1
ATOM 625 N N . PHE A 1 82 ? 12.868 -6.387 -16.431 1.00 94.44 82 PHE A N 1
ATOM 626 C CA . PHE A 1 82 ? 13.290 -5.076 -16.912 1.00 94.44 82 PHE A CA 1
ATOM 627 C C . PHE A 1 82 ? 14.438 -5.204 -17.906 1.00 94.44 82 PHE A C 1
ATOM 629 O O . PHE A 1 82 ? 15.479 -5.806 -17.624 1.00 94.44 82 PHE A O 1
ATOM 636 N N . LEU A 1 83 ? 14.236 -4.597 -19.069 1.00 95.50 83 LEU A N 1
ATOM 637 C CA . LEU A 1 83 ? 15.150 -4.582 -20.192 1.00 95.50 83 LEU A CA 1
ATOM 638 C C . LEU A 1 83 ? 15.795 -3.209 -20.344 1.00 95.50 83 LEU A C 1
ATOM 640 O O . LEU A 1 83 ? 15.093 -2.203 -20.443 1.00 95.50 83 LEU A O 1
ATOM 644 N N . LEU A 1 84 ? 17.121 -3.182 -20.427 1.00 96.31 84 LEU A N 1
ATOM 645 C CA . LEU A 1 84 ? 17.886 -2.008 -20.828 1.00 96.31 84 LEU A CA 1
ATOM 646 C C . LEU A 1 84 ? 18.350 -2.181 -22.273 1.00 96.31 84 LEU A C 1
ATOM 648 O O . LEU A 1 84 ? 19.147 -3.074 -22.557 1.00 96.31 84 LEU A O 1
ATOM 652 N N . ASP A 1 85 ? 17.868 -1.337 -23.179 1.00 94.81 85 ASP A N 1
ATOM 653 C CA . ASP A 1 85 ? 18.415 -1.251 -24.535 1.00 94.81 85 ASP A CA 1
ATOM 654 C C . ASP A 1 85 ? 19.785 -0.561 -24.488 1.00 94.81 85 ASP A C 1
ATOM 656 O O . ASP A 1 85 ? 19.883 0.581 -24.044 1.00 94.81 85 ASP A O 1
ATOM 660 N N . VAL A 1 86 ? 20.850 -1.235 -24.922 1.00 93.88 86 VAL A N 1
ATOM 6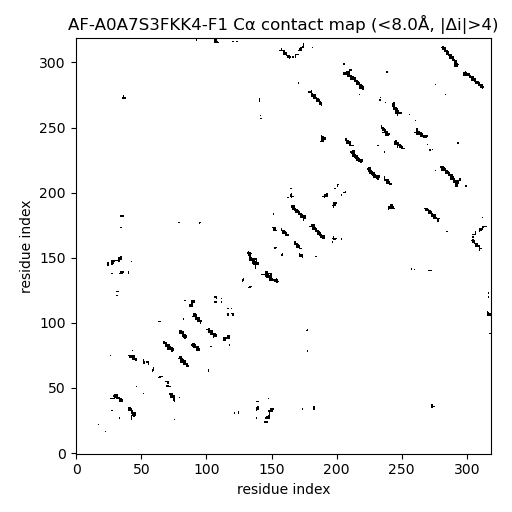61 C CA . VAL A 1 86 ? 22.220 -0.692 -24.836 1.00 93.88 86 VAL A CA 1
ATOM 662 C C . VAL A 1 86 ? 22.547 0.323 -25.928 1.00 93.88 86 VAL A C 1
ATOM 664 O O . VAL A 1 86 ? 23.570 0.995 -25.847 1.00 93.88 86 VAL A O 1
ATOM 667 N N . THR A 1 87 ? 21.713 0.431 -26.962 1.00 93.31 87 THR A N 1
ATOM 668 C CA . THR A 1 87 ? 21.872 1.413 -28.038 1.00 93.31 87 THR A CA 1
ATOM 669 C C . THR A 1 87 ? 21.165 2.716 -27.689 1.00 93.31 87 THR A C 1
ATOM 671 O O . THR A 1 87 ? 21.715 3.790 -27.913 1.00 93.31 87 THR A O 1
ATOM 674 N N . THR A 1 88 ? 19.956 2.639 -27.128 1.00 92.38 88 THR A N 1
ATOM 675 C CA . THR A 1 88 ? 19.142 3.825 -26.815 1.00 92.38 88 THR A CA 1
ATOM 676 C C . THR A 1 88 ? 19.149 4.201 -25.332 1.00 92.38 88 THR A C 1
ATOM 678 O O . THR A 1 88 ? 18.566 5.220 -24.961 1.00 92.38 88 THR A O 1
ATOM 681 N N . SER A 1 89 ? 19.734 3.361 -24.473 1.00 93.50 89 SER A N 1
ATOM 682 C CA . SER A 1 89 ? 19.657 3.434 -23.004 1.00 93.50 89 SER A CA 1
ATOM 683 C C . SER A 1 89 ? 18.226 3.465 -22.462 1.00 93.50 89 SER A C 1
ATOM 685 O O . SER A 1 89 ? 17.980 4.019 -21.390 1.00 93.50 89 SER A O 1
ATOM 687 N N . LYS A 1 90 ? 17.263 2.904 -23.204 1.00 94.69 90 LYS A N 1
ATOM 688 C CA . LYS A 1 90 ? 15.853 2.892 -22.797 1.00 94.69 90 LYS A CA 1
ATOM 689 C C . LYS A 1 90 ? 15.631 1.770 -21.791 1.00 94.69 90 LYS A C 1
ATOM 691 O O . LYS A 1 90 ? 15.957 0.620 -22.087 1.00 94.69 90 LYS A O 1
ATOM 696 N N . LEU A 1 91 ? 15.034 2.090 -20.645 1.00 95.69 91 LEU A N 1
ATOM 697 C CA . LEU A 1 91 ? 14.619 1.097 -19.655 1.00 95.69 91 LEU A CA 1
ATOM 698 C C . LEU A 1 91 ? 13.147 0.759 -19.866 1.00 95.69 91 LEU A C 1
ATOM 700 O O . LEU A 1 91 ? 12.299 1.6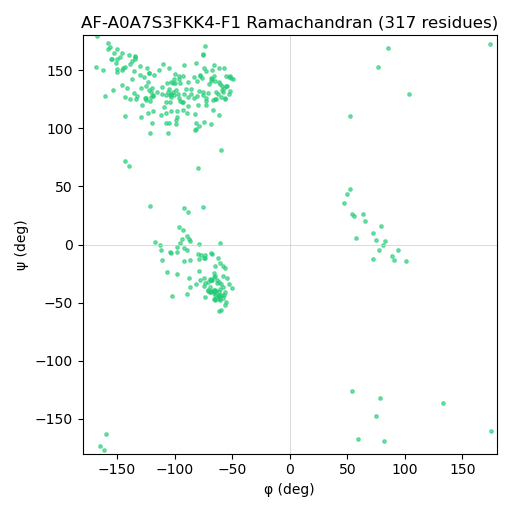52 -19.891 1.00 95.69 91 LEU A O 1
ATOM 704 N N . SER A 1 92 ? 12.830 -0.522 -20.024 1.00 93.81 92 SER A N 1
ATOM 705 C CA . SER A 1 92 ? 11.459 -0.974 -20.260 1.00 93.81 92 SER A CA 1
ATOM 706 C C . SER A 1 92 ? 11.102 -2.211 -19.442 1.00 93.81 92 SER A C 1
ATOM 708 O O . SER A 1 92 ? 11.920 -3.109 -19.294 1.00 93.81 92 SER A O 1
ATOM 710 N N . LEU A 1 93 ? 9.867 -2.283 -18.957 1.00 92.19 93 LEU A N 1
ATOM 711 C CA . LEU A 1 93 ? 9.261 -3.493 -18.419 1.00 92.19 93 LEU A CA 1
ATOM 712 C C . LEU A 1 93 ? 8.790 -4.393 -19.570 1.00 92.19 93 LEU A C 1
ATOM 714 O O . LEU A 1 93 ? 8.113 -3.943 -20.498 1.00 92.19 93 LEU A O 1
ATOM 718 N N . LEU A 1 94 ? 9.127 -5.673 -19.485 1.00 87.50 94 LEU A N 1
ATOM 719 C CA . LEU A 1 94 ? 8.635 -6.727 -20.353 1.00 87.50 94 LEU A CA 1
ATOM 720 C C . LEU A 1 94 ? 7.253 -7.181 -19.876 1.00 87.50 94 LEU A C 1
ATOM 722 O O . LEU A 1 94 ? 7.135 -7.901 -18.888 1.00 87.50 94 LEU A O 1
ATOM 726 N N . GLU A 1 95 ? 6.206 -6.766 -20.580 1.00 70.94 95 GLU A N 1
ATOM 727 C CA . GLU A 1 95 ? 4.842 -7.218 -20.306 1.00 70.94 95 GLU A CA 1
ATOM 728 C C . GLU A 1 95 ? 4.508 -8.423 -21.196 1.00 70.94 95 GLU A C 1
ATOM 730 O O . GLU A 1 95 ? 4.541 -8.332 -22.428 1.00 70.94 95 GLU A O 1
ATOM 735 N N . HIS A 1 96 ? 4.142 -9.559 -20.595 1.00 61.09 96 HIS A N 1
ATOM 736 C CA . HIS A 1 96 ? 3.639 -10.692 -21.366 1.00 61.09 96 HIS A CA 1
ATOM 737 C C . HIS A 1 96 ? 2.170 -10.448 -21.735 1.00 61.09 96 HIS A C 1
ATOM 739 O O . HIS A 1 96 ? 1.264 -10.635 -20.923 1.00 61.09 96 HIS A O 1
ATOM 745 N N . ARG A 1 97 ? 1.895 -10.044 -22.982 1.00 54.53 97 ARG A N 1
ATOM 746 C CA . ARG A 1 97 ? 0.504 -9.945 -23.454 1.00 54.53 97 ARG A CA 1
ATOM 747 C C . ARG A 1 97 ? -0.061 -11.330 -23.771 1.00 54.53 97 ARG A C 1
ATOM 749 O O . ARG A 1 97 ? 0.628 -12.172 -24.347 1.00 54.53 97 ARG A O 1
ATOM 756 N N . ARG A 1 98 ? -1.355 -11.530 -23.478 1.00 47.09 98 ARG A N 1
ATOM 757 C CA . ARG A 1 98 ? -2.116 -12.763 -23.789 1.00 47.09 98 ARG A CA 1
ATOM 758 C C . ARG A 1 98 ? -2.109 -13.139 -25.281 1.00 47.09 98 ARG A C 1
ATOM 760 O O . ARG A 1 98 ? -2.320 -14.300 -25.602 1.00 47.09 98 ARG A O 1
ATOM 767 N N . ASN A 1 99 ? -1.823 -12.186 -26.174 1.00 47.69 99 ASN A N 1
ATOM 768 C CA . ASN A 1 99 ? -1.839 -12.378 -27.630 1.00 47.69 99 ASN A CA 1
ATOM 769 C C . ASN A 1 99 ? -0.451 -12.698 -28.229 1.00 47.69 99 ASN A C 1
ATOM 771 O O . ASN A 1 99 ? -0.267 -12.565 -29.434 1.00 47.69 99 ASN A O 1
ATOM 775 N N . GLY A 1 100 ? 0.540 -13.071 -27.411 1.00 49.84 100 GLY A N 1
ATOM 776 C CA . GLY A 1 100 ? 1.846 -13.564 -27.880 1.00 49.84 100 GLY A CA 1
ATOM 777 C C . GLY A 1 100 ? 2.833 -12.501 -28.383 1.00 49.84 100 GLY A C 1
ATOM 778 O O . GLY A 1 100 ? 3.976 -12.834 -28.672 1.00 49.84 100 GLY A O 1
ATOM 779 N N . GLY A 1 101 ? 2.433 -11.228 -28.458 1.00 59.34 101 GLY A N 1
ATOM 780 C CA . GLY A 1 101 ? 3.331 -10.112 -28.761 1.00 59.34 101 GLY A CA 1
ATOM 781 C C . GLY A 1 101 ? 4.025 -9.571 -27.510 1.00 59.34 101 GLY A C 1
ATOM 782 O O . GLY A 1 101 ? 3.374 -9.312 -26.496 1.00 59.34 101 GLY A O 1
ATOM 783 N N . ILE A 1 102 ? 5.336 -9.361 -27.603 1.00 63.75 102 ILE A N 1
ATOM 784 C CA . ILE A 1 102 ? 6.161 -8.753 -26.559 1.00 63.75 102 ILE A CA 1
ATOM 785 C C . ILE A 1 102 ? 6.333 -7.271 -26.897 1.00 63.75 102 ILE A C 1
ATOM 787 O O . ILE A 1 102 ? 7.013 -6.930 -27.862 1.00 63.75 102 ILE A O 1
ATOM 791 N N . VAL A 1 103 ? 5.707 -6.382 -26.123 1.00 70.75 103 VAL A N 1
ATOM 792 C CA . VAL A 1 103 ? 5.868 -4.929 -26.292 1.00 70.75 103 VAL A CA 1
ATOM 793 C C . VAL A 1 103 ? 6.438 -4.355 -25.000 1.00 70.75 103 VAL A C 1
ATOM 795 O O . VAL A 1 103 ? 5.702 -4.249 -24.020 1.00 70.75 103 VAL A O 1
ATOM 798 N N . PRO A 1 104 ? 7.734 -3.996 -24.969 1.00 82.94 104 PRO A N 1
ATOM 799 C CA . PRO A 1 104 ? 8.334 -3.383 -23.796 1.00 82.94 104 PRO A CA 1
ATOM 800 C C . PRO A 1 104 ? 7.716 -2.009 -23.516 1.00 82.94 104 PRO A C 1
ATOM 802 O O . PRO A 1 104 ? 7.718 -1.121 -24.375 1.00 82.94 104 PRO A O 1
ATOM 805 N N . ARG A 1 105 ? 7.217 -1.816 -22.296 1.00 88.38 105 ARG A N 1
ATOM 806 C CA . ARG A 1 105 ? 6.698 -0.532 -21.812 1.00 88.38 105 ARG A CA 1
ATOM 807 C C . ARG A 1 105 ? 7.818 0.237 -21.124 1.00 88.38 105 ARG A C 1
ATOM 809 O O . ARG A 1 105 ? 8.475 -0.322 -20.257 1.00 88.38 105 ARG A O 1
ATOM 816 N N . ARG A 1 106 ? 8.046 1.507 -21.473 1.00 92.19 106 ARG A N 1
ATOM 817 C CA . ARG A 1 106 ? 9.090 2.322 -20.818 1.00 92.19 106 ARG A CA 1
ATOM 818 C C . ARG A 1 106 ? 8.817 2.418 -19.307 1.00 92.19 106 ARG A C 1
ATOM 820 O O . ARG A 1 106 ? 7.672 2.615 -18.918 1.00 92.19 106 ARG A O 1
ATOM 827 N N . ALA A 1 107 ? 9.850 2.263 -18.481 1.00 93.62 107 ALA A N 1
ATOM 828 C CA . ALA A 1 107 ? 9.736 2.208 -17.015 1.00 93.62 107 ALA A CA 1
ATOM 829 C C . ALA A 1 107 ? 9.941 3.567 -16.312 1.00 93.62 107 ALA A C 1
ATOM 831 O O . ALA A 1 107 ? 9.986 3.625 -15.084 1.00 93.62 107 ALA A O 1
ATOM 832 N N . VAL A 1 108 ? 10.098 4.640 -17.088 1.00 95.25 108 VAL A N 1
ATOM 833 C CA . VAL A 1 108 ? 10.304 6.025 -16.636 1.00 95.25 108 VAL A CA 1
ATOM 834 C C . VAL A 1 108 ? 9.390 6.969 -17.436 1.00 95.25 108 VAL A C 1
ATOM 836 O O . VAL A 1 108 ? 8.974 6.580 -18.538 1.00 95.25 108 VAL A O 1
ATOM 839 N N . PRO A 1 109 ? 9.122 8.204 -16.955 1.00 94.88 109 PRO A N 1
ATOM 840 C CA . PRO A 1 109 ? 8.278 9.170 -17.658 1.00 94.88 109 PRO A CA 1
ATOM 841 C C . PRO A 1 109 ? 8.711 9.388 -19.110 1.00 94.88 109 PRO A C 1
ATOM 843 O O . PRO A 1 109 ? 9.909 9.423 -19.409 1.00 94.88 109 PRO A O 1
ATOM 846 N N . GLU A 1 110 ? 7.758 9.605 -20.018 1.00 90.44 110 GLU A N 1
ATOM 847 C CA . GLU A 1 110 ? 8.063 9.835 -21.438 1.00 90.44 110 GLU A CA 1
ATOM 848 C C . GLU A 1 110 ? 8.960 11.061 -21.657 1.00 90.44 110 GLU A C 1
ATOM 850 O O . GLU A 1 110 ? 9.855 11.026 -22.503 1.00 90.44 110 GLU A O 1
ATOM 855 N N . ALA A 1 111 ? 8.797 12.090 -20.821 1.00 91.62 111 ALA A N 1
ATOM 856 C CA . ALA A 1 111 ? 9.612 13.302 -20.820 1.00 91.62 111 ALA A CA 1
ATOM 857 C C . ALA A 1 111 ? 11.076 13.083 -20.378 1.00 91.62 111 ALA A C 1
ATOM 859 O O . ALA A 1 111 ? 11.892 14.000 -20.480 1.00 91.62 111 ALA A O 1
ATOM 860 N N . THR A 1 112 ? 11.435 11.888 -19.890 1.00 94.00 112 THR A N 1
ATOM 861 C CA . THR A 1 112 ? 12.802 11.566 -19.459 1.00 94.00 112 THR A CA 1
ATOM 862 C C . THR A 1 112 ? 13.791 11.720 -20.623 1.00 94.00 112 THR A C 1
ATOM 864 O O . THR A 1 112 ? 13.584 11.083 -21.667 1.00 94.00 112 THR A O 1
ATOM 867 N N . PRO A 1 113 ? 14.887 12.496 -20.462 1.00 91.94 113 PRO A N 1
ATOM 868 C CA . PRO A 1 113 ? 15.890 12.670 -21.505 1.00 91.94 113 PRO A CA 1
ATOM 869 C C . PRO A 1 113 ? 16.466 11.332 -21.995 1.00 91.94 113 PRO A C 1
ATOM 871 O O . PRO A 1 113 ? 16.805 10.478 -21.162 1.00 91.94 113 PRO A O 1
ATOM 874 N N . PRO A 1 114 ? 16.633 11.145 -23.318 1.00 88.56 114 PRO A N 1
ATOM 875 C CA . PRO A 1 114 ? 17.288 9.962 -23.868 1.00 88.56 114 PRO A CA 1
ATOM 876 C C . PRO A 1 114 ? 18.656 9.730 -23.222 1.00 88.56 114 PRO A C 1
ATOM 878 O O . PRO A 1 114 ? 19.362 10.684 -22.898 1.00 88.56 114 PRO A O 1
ATOM 881 N N . GLY A 1 115 ? 19.046 8.471 -23.025 1.00 91.50 115 GLY A N 1
ATOM 882 C CA . GLY A 1 115 ? 20.329 8.156 -22.392 1.00 91.50 115 GLY A CA 1
ATOM 883 C C . GLY A 1 115 ? 20.288 8.012 -20.867 1.00 91.50 115 GLY A C 1
ATOM 884 O O . GLY A 1 115 ? 21.257 7.513 -20.302 1.00 91.50 115 GLY A O 1
ATOM 885 N N . THR A 1 116 ? 19.206 8.429 -20.192 1.00 94.81 116 THR A N 1
ATOM 886 C CA . THR A 1 116 ? 19.209 8.605 -18.723 1.00 94.81 116 THR A CA 1
ATOM 887 C C . THR A 1 116 ? 18.252 7.703 -17.942 1.00 94.81 116 THR A C 1
ATOM 889 O O . THR A 1 116 ? 18.220 7.795 -16.715 1.00 94.81 116 THR A O 1
ATOM 892 N N . ASP A 1 117 ? 17.513 6.804 -18.603 1.00 96.19 117 ASP A N 1
ATOM 893 C CA . ASP A 1 117 ? 16.410 6.057 -17.979 1.00 96.19 117 ASP A CA 1
ATOM 894 C C . ASP A 1 117 ? 16.835 5.291 -16.718 1.00 96.19 117 ASP A C 1
ATOM 896 O O . ASP A 1 117 ? 16.202 5.443 -15.679 1.00 96.19 117 ASP A O 1
ATOM 900 N N . LEU A 1 118 ? 17.926 4.513 -16.763 1.00 94.38 118 LEU A N 1
ATOM 901 C CA . LEU A 1 118 ? 18.380 3.750 -15.591 1.00 94.38 118 LEU A CA 1
ATOM 902 C C . LEU A 1 118 ? 18.747 4.665 -14.413 1.00 94.38 118 LEU A C 1
ATOM 904 O O . LEU A 1 118 ? 18.411 4.372 -13.269 1.00 94.38 118 LEU A O 1
ATOM 908 N N . HIS A 1 119 ? 19.419 5.782 -14.695 1.00 94.31 119 HIS A N 1
ATOM 909 C CA . HIS A 1 119 ? 19.790 6.749 -13.666 1.00 94.31 119 HIS A CA 1
ATOM 910 C C . HIS A 1 119 ? 18.551 7.401 -13.045 1.00 94.31 119 HIS A C 1
ATOM 912 O O . HIS A 1 119 ? 18.470 7.506 -11.826 1.00 94.31 119 HIS A O 1
ATOM 918 N N . ARG A 1 120 ? 17.562 7.784 -13.864 1.00 95.56 120 ARG A N 1
ATOM 919 C CA . ARG A 1 120 ? 16.298 8.362 -13.387 1.00 95.56 120 ARG A CA 1
ATOM 920 C C . ARG A 1 120 ? 15.465 7.371 -12.588 1.00 95.56 120 ARG A C 1
ATOM 922 O O . ARG A 1 120 ? 14.945 7.738 -11.545 1.00 95.56 120 ARG A O 1
ATOM 929 N N . TRP A 1 121 ? 15.392 6.124 -13.040 1.00 94.44 121 TRP A N 1
ATOM 930 C CA . TRP A 1 121 ? 14.678 5.055 -12.348 1.00 94.44 121 TRP A CA 1
ATOM 931 C C . TRP A 1 121 ? 15.253 4.781 -10.953 1.00 94.44 121 TRP A C 1
ATOM 933 O O . TRP A 1 121 ? 14.510 4.689 -9.983 1.00 94.44 121 TRP A O 1
ATOM 943 N N . LEU A 1 122 ? 16.583 4.716 -10.824 1.00 93.62 122 LEU A N 1
ATOM 944 C CA . LEU A 1 122 ? 17.233 4.560 -9.518 1.00 93.62 122 LEU A CA 1
ATOM 945 C C . LEU A 1 122 ? 17.137 5.834 -8.663 1.00 93.62 122 LEU A C 1
ATOM 947 O O . LEU A 1 122 ? 16.935 5.743 -7.453 1.00 93.62 122 LEU A O 1
ATOM 951 N N . GLY A 1 123 ? 17.281 7.007 -9.286 1.00 94.50 123 GLY A N 1
ATOM 952 C CA . GLY A 1 123 ? 17.227 8.307 -8.616 1.00 94.50 123 GLY A CA 1
ATOM 953 C C . GLY A 1 123 ? 15.877 8.573 -7.956 1.00 94.50 123 GLY A C 1
ATOM 954 O O . GLY A 1 123 ? 15.841 8.901 -6.776 1.00 94.50 123 GLY A O 1
ATOM 955 N N . GLU A 1 124 ? 14.776 8.333 -8.669 1.00 93.94 124 GLU A N 1
ATOM 956 C CA . GLU A 1 124 ? 13.419 8.482 -8.129 1.00 93.94 124 GLU A CA 1
ATOM 957 C C . GLU A 1 124 ? 13.203 7.603 -6.886 1.00 93.94 124 GLU A C 1
ATOM 959 O O . GLU A 1 124 ? 12.681 8.070 -5.875 1.00 93.94 124 GLU A O 1
ATOM 964 N N . MET A 1 125 ? 13.619 6.332 -6.917 1.00 91.75 125 MET A N 1
ATOM 965 C CA . MET A 1 125 ? 13.470 5.454 -5.751 1.00 91.75 125 MET A CA 1
ATOM 966 C C . MET A 1 125 ? 14.314 5.934 -4.562 1.00 91.75 125 MET A C 1
ATOM 968 O O . MET A 1 125 ? 13.853 5.903 -3.419 1.00 91.75 125 MET A O 1
ATOM 972 N N . ALA A 1 126 ? 15.533 6.414 -4.822 1.00 92.38 126 ALA A N 1
ATOM 973 C CA . ALA A 1 126 ? 16.391 6.982 -3.789 1.00 92.38 126 ALA A CA 1
ATOM 974 C C . ALA A 1 126 ? 15.781 8.253 -3.171 1.00 92.38 126 ALA A C 1
ATOM 976 O O . ALA A 1 126 ? 15.836 8.423 -1.952 1.00 92.38 126 ALA A O 1
ATOM 977 N N . GLU A 1 127 ? 15.159 9.115 -3.978 1.00 93.75 127 GLU A N 1
ATOM 978 C CA . GLU A 1 127 ? 14.446 10.308 -3.509 1.00 93.75 127 GLU A CA 1
ATOM 979 C C . GLU A 1 127 ? 13.234 9.934 -2.650 1.00 93.75 127 GLU A C 1
ATOM 981 O O . GLU A 1 127 ? 13.093 10.446 -1.537 1.00 93.75 127 GLU A O 1
ATOM 986 N N . ARG A 1 128 ? 12.406 8.980 -3.099 1.00 92.25 128 ARG A N 1
ATOM 987 C CA . ARG A 1 128 ? 11.260 8.480 -2.317 1.00 92.25 128 ARG A CA 1
ATOM 988 C C . ARG A 1 128 ? 11.689 7.932 -0.963 1.00 92.25 128 ARG A C 1
ATOM 990 O O . ARG A 1 128 ? 11.036 8.209 0.043 1.00 92.25 128 ARG A O 1
ATOM 997 N N . LEU A 1 129 ? 12.775 7.162 -0.929 1.00 90.81 129 LEU A N 1
ATOM 998 C CA . LEU A 1 129 ? 13.316 6.610 0.310 1.00 90.81 129 LEU A CA 1
ATOM 999 C C . LEU A 1 129 ? 13.845 7.720 1.228 1.00 90.81 129 LEU A C 1
ATOM 1001 O O . LEU A 1 129 ? 13.507 7.755 2.408 1.00 90.81 129 LEU A O 1
ATOM 1005 N N . SER A 1 130 ? 14.624 8.655 0.682 1.00 93.19 130 SER A N 1
ATOM 1006 C CA . SER A 1 130 ? 15.222 9.766 1.440 1.00 93.19 130 SER A CA 1
ATOM 1007 C C . SER A 1 130 ? 14.169 10.702 2.040 1.00 93.19 130 SER A C 1
ATOM 1009 O O . SER A 1 130 ? 14.352 11.217 3.139 1.00 93.19 130 SER A O 1
ATOM 1011 N N . ASN A 1 131 ? 13.043 10.878 1.346 1.00 93.38 131 ASN A N 1
ATOM 1012 C CA . ASN A 1 131 ? 11.918 11.701 1.788 1.00 93.38 131 ASN A CA 1
ATOM 1013 C C . ASN A 1 131 ? 10.912 10.939 2.674 1.00 93.38 131 ASN A C 1
ATOM 1015 O O . ASN A 1 131 ? 9.868 11.489 3.028 1.00 93.38 131 ASN A O 1
ATOM 1019 N N . GLY A 1 132 ? 11.176 9.669 3.005 1.00 91.75 132 GLY A N 1
ATOM 1020 C CA . GLY A 1 132 ? 10.276 8.841 3.814 1.00 91.75 132 GLY A CA 1
ATOM 1021 C C . GLY A 1 132 ? 8.932 8.534 3.142 1.00 91.75 132 GLY A C 1
ATOM 1022 O O . GLY A 1 132 ? 7.962 8.210 3.824 1.00 91.75 132 GLY A O 1
ATOM 1023 N N . GLN A 1 133 ? 8.843 8.658 1.814 1.00 93.19 133 GLN A N 1
ATOM 1024 C CA . GLN A 1 133 ? 7.650 8.278 1.052 1.00 93.19 133 GLN A CA 1
ATOM 1025 C C . GLN A 1 133 ? 7.517 6.761 0.937 1.00 93.19 133 GLN A C 1
ATOM 1027 O O . GLN A 1 133 ? 6.403 6.260 0.857 1.00 93.19 133 GLN A O 1
ATOM 1032 N N . VAL A 1 134 ? 8.634 6.037 0.953 1.00 92.25 134 VAL A N 1
ATOM 1033 C CA . VAL A 1 134 ? 8.688 4.573 1.059 1.00 92.25 134 VAL A CA 1
ATOM 1034 C C . VAL A 1 134 ? 9.552 4.193 2.254 1.00 92.25 134 VAL A C 1
ATOM 1036 O O . VAL A 1 134 ? 10.447 4.945 2.642 1.00 92.25 134 VAL A O 1
ATOM 1039 N N . VAL A 1 135 ? 9.281 3.037 2.853 1.00 92.75 135 VAL A N 1
ATOM 1040 C CA . VAL A 1 135 ? 9.953 2.584 4.080 1.00 92.75 135 VAL A CA 1
ATOM 1041 C C . VAL A 1 135 ? 10.375 1.127 3.970 1.00 92.75 135 VAL A C 1
ATOM 1043 O O . VAL A 1 135 ? 9.845 0.373 3.153 1.00 92.75 135 VAL A O 1
ATOM 1046 N N . VAL A 1 136 ? 11.330 0.729 4.808 1.00 91.69 136 VAL A N 1
ATOM 1047 C CA . VAL A 1 136 ? 11.690 -0.678 4.988 1.00 91.69 136 VAL A CA 1
ATOM 1048 C C . VAL A 1 136 ? 10.798 -1.271 6.075 1.00 91.69 136 VAL A C 1
ATOM 1050 O O . VAL A 1 136 ? 10.804 -0.797 7.208 1.00 91.69 136 VAL A O 1
ATOM 1053 N N . GLU A 1 137 ? 10.010 -2.278 5.720 1.00 91.94 137 GLU A N 1
ATOM 1054 C CA . GLU A 1 13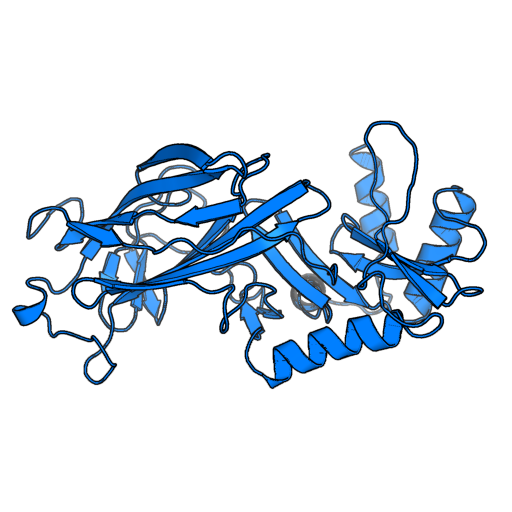7 ? 9.058 -2.954 6.608 1.00 91.94 137 GLU A CA 1
ATOM 1055 C C . GLU A 1 137 ? 8.776 -4.381 6.089 1.00 91.94 137 GLU A C 1
ATOM 1057 O O . GLU A 1 137 ? 9.192 -4.718 4.974 1.00 91.94 137 GLU A O 1
ATOM 1062 N N . PRO A 1 138 ? 8.095 -5.248 6.862 1.00 90.19 138 PRO A N 1
ATOM 1063 C CA . PRO A 1 138 ? 7.639 -6.545 6.361 1.00 90.19 138 PRO A CA 1
ATOM 1064 C C . PRO A 1 138 ? 6.752 -6.393 5.117 1.00 90.19 138 PRO A C 1
ATOM 1066 O O . PRO A 1 138 ? 5.764 -5.655 5.141 1.00 90.19 138 PRO A O 1
ATOM 1069 N N . ILE A 1 139 ? 7.113 -7.074 4.024 1.00 89.31 139 ILE A N 1
ATOM 1070 C CA . ILE A 1 139 ? 6.367 -7.021 2.760 1.00 89.31 139 ILE A CA 1
ATOM 1071 C C . ILE A 1 139 ? 5.064 -7.807 2.866 1.00 89.31 139 ILE A C 1
ATOM 1073 O O . ILE A 1 139 ? 4.019 -7.281 2.483 1.00 89.31 139 ILE A O 1
ATOM 1077 N N . ASP A 1 140 ? 5.122 -9.014 3.431 1.00 86.94 140 ASP A N 1
ATOM 1078 C CA . ASP A 1 140 ? 3.967 -9.654 4.054 1.00 86.94 140 ASP A CA 1
ATOM 1079 C C . ASP A 1 140 ? 3.856 -9.084 5.478 1.00 86.94 140 ASP A C 1
ATOM 1081 O O . ASP A 1 140 ? 4.731 -9.353 6.311 1.00 86.94 140 ASP A O 1
ATOM 1085 N N . PRO A 1 141 ? 2.807 -8.302 5.798 1.00 85.25 141 PRO A N 1
ATOM 1086 C CA . PRO A 1 141 ? 2.707 -7.637 7.094 1.00 85.25 141 PRO A CA 1
ATOM 1087 C C . PRO A 1 141 ? 2.641 -8.577 8.300 1.00 85.25 141 PRO A C 1
ATOM 1089 O O . PRO A 1 141 ? 2.725 -8.127 9.442 1.00 85.25 141 PRO A O 1
ATOM 1092 N N . LEU A 1 142 ? 2.446 -9.869 8.057 1.00 80.44 142 LEU A N 1
ATOM 1093 C CA . LEU A 1 142 ? 2.241 -10.889 9.073 1.00 80.44 142 LEU A CA 1
ATOM 1094 C C . LEU A 1 142 ? 3.413 -11.873 9.150 1.00 80.44 142 LEU A C 1
ATOM 1096 O O . LEU A 1 142 ? 3.432 -12.722 10.039 1.00 80.44 142 LEU A O 1
ATOM 1100 N N . ASP A 1 143 ? 4.394 -11.751 8.253 1.00 80.88 143 ASP A N 1
ATOM 1101 C CA . ASP A 1 143 ? 5.650 -12.492 8.285 1.00 80.88 143 ASP A CA 1
ATOM 1102 C C . ASP A 1 143 ? 6.821 -11.503 8.354 1.00 80.88 143 ASP A C 1
ATOM 1104 O O . ASP A 1 143 ? 7.316 -10.999 7.344 1.00 80.88 143 ASP A O 1
ATOM 1108 N N . GLY A 1 144 ? 7.301 -11.249 9.574 1.00 80.69 144 GLY A N 1
ATOM 1109 C CA . GLY A 1 144 ? 8.414 -10.331 9.835 1.00 80.69 144 GLY A CA 1
ATOM 1110 C C . GLY A 1 144 ? 9.735 -10.717 9.157 1.00 80.69 144 GLY A C 1
ATOM 1111 O O . GLY A 1 144 ? 10.618 -9.870 9.035 1.00 80.69 144 GLY A O 1
ATOM 1112 N N . SER A 1 145 ? 9.878 -11.958 8.670 1.00 81.75 145 SER A N 1
ATOM 1113 C CA . SER A 1 145 ? 11.054 -12.370 7.892 1.00 81.75 145 SER A CA 1
ATOM 1114 C C . SER A 1 145 ? 11.065 -11.795 6.470 1.00 81.75 145 SER A C 1
ATOM 1116 O O . SER A 1 145 ? 12.093 -11.830 5.795 1.00 81.75 145 SER A O 1
ATOM 1118 N N . THR A 1 146 ? 9.947 -11.219 6.017 1.00 85.62 146 THR A N 1
ATOM 1119 C CA . THR A 1 146 ? 9.779 -10.675 4.662 1.00 85.62 146 THR A CA 1
ATOM 1120 C C . THR A 1 146 ? 10.202 -9.213 4.521 1.00 85.62 146 THR A C 1
ATOM 1122 O O . THR A 1 146 ? 9.667 -8.483 3.694 1.00 85.62 146 THR A O 1
ATOM 1125 N N . CYS A 1 147 ? 11.140 -8.745 5.341 1.00 88.31 147 CYS A N 1
ATOM 1126 C CA . CYS A 1 147 ? 11.497 -7.330 5.423 1.00 88.31 147 CYS A CA 1
ATOM 1127 C C . CYS A 1 147 ? 12.159 -6.807 4.135 1.00 88.31 147 CYS A C 1
ATOM 1129 O O . CYS A 1 147 ? 13.179 -7.335 3.689 1.00 88.31 147 CYS A O 1
ATOM 1131 N N . GLY A 1 148 ? 11.601 -5.745 3.551 1.00 89.75 148 GLY A N 1
ATOM 1132 C CA . GLY A 1 148 ? 12.103 -5.138 2.320 1.00 89.75 148 GLY A CA 1
ATOM 1133 C C . GLY A 1 148 ? 11.587 -3.717 2.110 1.00 89.75 148 GLY A C 1
ATOM 1134 O O . GLY A 1 148 ? 10.879 -3.164 2.947 1.00 89.75 148 GLY A O 1
ATOM 1135 N N . LEU A 1 149 ? 11.949 -3.110 0.979 1.00 91.50 149 LEU A N 1
ATOM 1136 C CA . LEU A 1 149 ? 11.486 -1.769 0.623 1.00 91.50 149 LEU A CA 1
ATOM 1137 C C . LEU A 1 149 ? 10.018 -1.814 0.176 1.00 91.50 149 LEU A C 1
ATOM 1139 O O . LEU A 1 149 ? 9.724 -2.264 -0.927 1.00 91.50 149 LEU A O 1
ATOM 1143 N N . SER A 1 150 ? 9.095 -1.353 1.012 1.00 92.94 150 SER A N 1
ATOM 1144 C CA . SER A 1 150 ? 7.663 -1.326 0.708 1.00 92.94 150 SER A CA 1
ATOM 1145 C C . SER A 1 150 ? 7.341 -0.239 -0.312 1.00 92.94 150 SER A C 1
ATOM 1147 O O . SER A 1 150 ? 7.673 0.929 -0.121 1.00 92.94 150 SER A O 1
ATOM 1149 N N . ALA A 1 151 ? 6.684 -0.621 -1.407 1.00 92.94 151 ALA A N 1
ATOM 1150 C CA . ALA A 1 151 ? 6.304 0.298 -2.478 1.00 92.94 151 ALA A CA 1
ATOM 1151 C C . ALA A 1 151 ? 5.079 1.166 -2.134 1.00 92.94 151 ALA A C 1
ATOM 1153 O O . ALA A 1 151 ? 4.751 2.079 -2.893 1.00 92.94 151 ALA A O 1
ATOM 1154 N N . PHE A 1 152 ? 4.397 0.888 -1.019 1.00 95.06 152 PHE A N 1
ATOM 1155 C CA . PHE A 1 152 ? 3.230 1.649 -0.583 1.00 95.06 152 PHE A CA 1
ATOM 1156 C C . PHE A 1 152 ? 3.643 3.032 -0.060 1.00 95.06 152 PHE A C 1
ATOM 1158 O O . PHE A 1 152 ? 4.413 3.105 0.903 1.00 95.06 152 PHE A O 1
ATOM 1165 N N . PRO A 1 153 ? 3.103 4.129 -0.624 1.00 94.88 153 PRO A N 1
ATOM 1166 C CA . PRO A 1 153 ? 3.377 5.471 -0.133 1.00 94.88 153 PRO A CA 1
ATOM 1167 C C . PRO A 1 153 ? 3.019 5.629 1.350 1.00 94.88 153 PRO A C 1
ATOM 1169 O O . PRO A 1 153 ? 1.941 5.210 1.782 1.00 94.88 153 PRO A O 1
ATOM 1172 N N . ARG A 1 154 ? 3.914 6.259 2.116 1.00 95.62 154 ARG A N 1
ATOM 1173 C CA . ARG A 1 154 ? 3.756 6.600 3.543 1.00 95.62 154 ARG A CA 1
ATOM 1174 C C . ARG A 1 154 ? 3.654 8.099 3.813 1.00 95.62 154 ARG A C 1
ATOM 1176 O O . ARG A 1 154 ? 3.490 8.505 4.961 1.00 95.62 154 ARG A O 1
ATOM 1183 N N . SER A 1 155 ? 3.717 8.923 2.773 1.00 94.56 155 SER A N 1
ATOM 1184 C CA . SER A 1 155 ? 3.486 10.364 2.850 1.00 94.56 155 SER A CA 1
ATOM 1185 C C . SER A 1 155 ? 3.100 10.928 1.479 1.00 94.56 155 SER A C 1
ATOM 1187 O O . SER A 1 155 ? 3.223 10.258 0.450 1.00 94.56 155 SER A O 1
ATOM 1189 N N . GLY A 1 156 ? 2.628 12.176 1.462 1.00 93.12 156 GLY A N 1
ATOM 1190 C CA . GLY A 1 156 ? 2.228 12.866 0.238 1.00 93.12 156 GLY A CA 1
ATOM 1191 C C . GLY A 1 156 ? 0.811 12.515 -0.242 1.00 93.12 156 GLY A C 1
ATOM 1192 O O . GLY A 1 156 ? 0.043 11.891 0.486 1.00 93.12 156 GLY A O 1
ATOM 1193 N N . PRO A 1 157 ? 0.444 12.923 -1.470 1.00 94.00 157 PRO A N 1
ATOM 1194 C CA . PRO A 1 157 ? -0.945 12.917 -1.949 1.00 94.00 157 PRO A CA 1
ATOM 1195 C C . PRO A 1 157 ? -1.506 11.524 -2.276 1.00 94.00 157 PRO A C 1
ATOM 1197 O O . PRO A 1 157 ? -2.694 11.392 -2.553 1.00 94.00 157 PRO A O 1
ATOM 1200 N N . LEU A 1 158 ? -0.661 10.490 -2.282 1.00 95.44 158 LEU A N 1
ATOM 1201 C CA . LEU A 1 158 ? -1.066 9.104 -2.541 1.00 95.44 158 LEU A CA 1
ATOM 1202 C C . LEU A 1 158 ? -1.420 8.336 -1.256 1.00 95.44 158 LEU A C 1
ATOM 1204 O O . LEU A 1 158 ? -1.806 7.170 -1.329 1.00 95.44 158 LEU A O 1
ATOM 1208 N N . LEU A 1 159 ? -1.260 8.971 -0.091 1.00 97.44 159 LEU A N 1
ATOM 1209 C CA . LEU A 1 159 ? -1.659 8.440 1.206 1.00 97.44 159 LEU A CA 1
ATOM 1210 C C . LEU A 1 159 ? -2.943 9.135 1.663 1.00 97.44 159 LEU A C 1
ATOM 1212 O O . LEU A 1 159 ? -2.996 10.361 1.738 1.00 97.44 159 LEU A O 1
ATOM 1216 N N . SER A 1 160 ? -3.938 8.344 2.047 1.00 98.25 160 SER A N 1
ATOM 1217 C CA . SER A 1 160 ? -5.078 8.807 2.833 1.00 98.25 160 SER A CA 1
ATOM 1218 C C . SER A 1 160 ? -4.891 8.437 4.301 1.00 98.25 160 SER A C 1
ATOM 1220 O O . SER A 1 160 ? -4.365 7.366 4.615 1.00 98.25 160 SER A O 1
ATOM 1222 N N . ARG A 1 161 ? -5.318 9.332 5.195 1.00 98.12 161 ARG A N 1
ATOM 1223 C CA . ARG A 1 161 ? -5.290 9.154 6.648 1.00 98.12 161 ARG A CA 1
ATOM 1224 C C . ARG A 1 161 ? -6.494 9.846 7.278 1.00 98.12 161 ARG A C 1
ATOM 1226 O O . ARG A 1 161 ? -6.784 10.993 6.944 1.00 98.12 161 ARG A O 1
ATOM 1233 N N . ALA A 1 162 ? -7.128 9.182 8.235 1.00 98.38 162 ALA A N 1
ATOM 1234 C CA . ALA A 1 162 ? -8.140 9.780 9.097 1.00 98.38 162 ALA A CA 1
ATOM 1235 C C . ALA A 1 162 ? -8.116 9.163 10.495 1.00 98.38 162 ALA A C 1
ATOM 1237 O O . ALA A 1 162 ? -7.575 8.078 10.709 1.00 98.38 162 ALA A O 1
ATOM 1238 N N . ILE A 1 163 ? -8.705 9.886 11.447 1.00 98.44 163 ILE A N 1
ATOM 1239 C CA . ILE A 1 163 ? -8.850 9.447 12.832 1.00 98.44 163 ILE A CA 1
ATOM 1240 C C . ILE A 1 163 ? -10.328 9.523 13.205 1.00 98.44 163 ILE A C 1
ATOM 1242 O O . ILE A 1 163 ? -10.942 10.587 13.129 1.00 98.44 163 ILE A O 1
ATOM 1246 N N . THR A 1 164 ? -10.886 8.409 13.669 1.00 98.31 164 THR A N 1
ATOM 1247 C CA . THR A 1 164 ? -12.262 8.328 14.166 1.00 98.31 164 THR A CA 1
ATOM 1248 C C . THR A 1 164 ? -12.252 7.691 15.549 1.00 98.31 164 THR A C 1
ATOM 1250 O O . THR A 1 164 ? -11.795 6.565 15.719 1.00 98.31 164 THR A O 1
ATOM 1253 N N . ARG A 1 165 ? -12.743 8.414 16.566 1.00 96.75 165 ARG A N 1
ATOM 1254 C CA . ARG A 1 165 ? -12.803 7.940 17.968 1.00 96.75 165 ARG A CA 1
ATOM 1255 C C . ARG A 1 165 ? -11.462 7.372 18.476 1.00 96.75 165 ARG A C 1
ATOM 1257 O O . ARG A 1 165 ? -11.430 6.328 19.118 1.00 96.75 165 ARG A O 1
ATOM 1264 N N . GLY A 1 166 ? -10.351 8.051 18.175 1.00 97.44 166 GLY A N 1
ATOM 1265 C CA . GLY A 1 166 ? -9.002 7.638 18.586 1.00 97.44 166 GLY A CA 1
ATOM 1266 C C . GLY A 1 166 ? -8.434 6.422 17.840 1.00 97.44 166 GLY A C 1
ATOM 1267 O O . GLY A 1 166 ? -7.400 5.897 18.247 1.00 97.44 166 GLY A O 1
ATOM 1268 N N . ILE A 1 167 ? -9.087 5.965 16.769 1.00 98.44 167 ILE A N 1
ATOM 1269 C CA . ILE A 1 167 ? -8.575 4.936 15.858 1.00 98.44 167 ILE A CA 1
ATOM 1270 C C . ILE A 1 167 ? -8.109 5.626 14.581 1.00 98.44 167 ILE A C 1
ATOM 1272 O O . ILE A 1 167 ? -8.890 6.326 13.941 1.00 98.44 167 ILE A O 1
ATOM 1276 N N . GLU A 1 168 ? -6.842 5.431 14.225 1.00 98.56 168 GLU A N 1
ATOM 1277 C CA . GLU A 1 168 ? -6.272 5.889 12.961 1.00 98.56 168 GLU A CA 1
ATOM 1278 C C . GLU A 1 168 ? -6.432 4.803 11.900 1.00 98.56 168 GLU A C 1
ATOM 1280 O O . GLU A 1 168 ? -6.125 3.626 12.136 1.00 98.56 168 GLU A O 1
ATOM 1285 N N . VAL A 1 169 ? -6.881 5.226 10.720 1.00 98.56 169 VAL A N 1
ATOM 1286 C CA . VAL A 1 169 ? -6.839 4.427 9.503 1.00 98.56 169 VAL A CA 1
ATOM 1287 C C . VAL A 1 169 ? -5.993 5.131 8.454 1.00 98.56 169 VAL A C 1
ATOM 1289 O O . VAL A 1 169 ? -6.129 6.334 8.226 1.00 98.56 169 VAL A O 1
ATOM 1292 N N . GLU A 1 170 ? -5.122 4.367 7.803 1.00 98.50 170 GLU A N 1
ATOM 1293 C CA . GLU A 1 170 ? -4.374 4.811 6.632 1.00 98.50 170 GLU A CA 1
ATOM 1294 C C . GLU A 1 170 ? -4.649 3.901 5.442 1.00 98.50 170 GLU A C 1
ATOM 1296 O O . GLU A 1 170 ? -4.818 2.690 5.606 1.00 98.50 170 GLU A O 1
ATOM 1301 N N . GLY A 1 171 ? -4.629 4.476 4.243 1.00 98.31 171 GLY A N 1
ATOM 1302 C CA . GLY A 1 171 ? -4.762 3.742 2.991 1.00 98.31 171 GLY A CA 1
ATOM 1303 C C . GLY A 1 171 ? -3.847 4.298 1.908 1.00 98.31 171 GLY A C 1
ATOM 1304 O O . GLY A 1 171 ? -3.766 5.511 1.717 1.00 98.31 171 GLY A O 1
ATOM 1305 N N . SER A 1 172 ? -3.161 3.414 1.190 1.00 97.94 172 SER A N 1
ATOM 1306 C CA . SER A 1 172 ? -2.419 3.762 -0.025 1.00 97.94 172 SER A CA 1
ATOM 1307 C C . SER A 1 172 ? -2.375 2.582 -0.995 1.00 97.94 172 SER A C 1
ATOM 1309 O O . SER A 1 172 ? -2.748 1.457 -0.647 1.00 97.94 172 SER A O 1
ATOM 1311 N N . SER A 1 173 ? -1.940 2.827 -2.234 1.00 96.38 173 SER A N 1
ATOM 1312 C CA . SER A 1 173 ? -1.851 1.788 -3.264 1.00 96.38 173 SER A CA 1
ATOM 1313 C C . SER A 1 173 ? -0.548 1.803 -4.050 1.00 96.38 173 SER A C 1
ATOM 1315 O O . SER A 1 173 ? 0.187 2.790 -4.078 1.00 96.38 173 SER A O 1
ATOM 1317 N N . VAL A 1 174 ? -0.293 0.677 -4.710 1.00 94.00 174 VAL A N 1
ATOM 1318 C CA . VAL A 1 174 ? 0.727 0.487 -5.737 1.00 94.00 174 VAL A CA 1
ATOM 1319 C C . VAL A 1 174 ? 0.087 -0.179 -6.954 1.00 94.00 174 VAL A C 1
ATOM 1321 O O . VAL A 1 174 ? -0.832 -0.989 -6.834 1.00 94.00 174 VAL A O 1
ATOM 1324 N N . TYR A 1 175 ? 0.562 0.168 -8.145 1.00 91.75 175 TYR A N 1
ATOM 1325 C CA . TYR A 1 175 ? 0.100 -0.441 -9.386 1.00 91.75 175 TYR A CA 1
ATOM 1326 C C . TYR A 1 175 ? 0.864 -1.736 -9.688 1.00 91.75 175 TYR A C 1
ATOM 1328 O O . TYR A 1 175 ? 2.097 -1.744 -9.720 1.00 91.75 175 TYR A O 1
ATOM 1336 N N . ASP A 1 176 ? 0.132 -2.813 -9.967 1.00 88.69 176 ASP A N 1
ATOM 1337 C CA . ASP A 1 176 ? 0.675 -4.062 -10.489 1.00 88.69 176 ASP A CA 1
ATOM 1338 C C . ASP A 1 176 ? 0.483 -4.127 -12.019 1.00 88.69 176 ASP A C 1
ATOM 1340 O O . ASP A 1 176 ? -0.625 -4.418 -12.490 1.00 88.69 176 ASP A O 1
ATOM 1344 N N . PRO A 1 177 ? 1.542 -3.896 -12.823 1.00 84.88 177 PRO A N 1
ATOM 1345 C CA . PRO A 1 177 ? 1.453 -3.946 -14.281 1.00 84.88 177 PRO A CA 1
ATOM 1346 C C . PRO A 1 177 ? 1.146 -5.349 -14.817 1.00 84.88 177 PRO A C 1
ATOM 1348 O O . PRO A 1 177 ? 0.502 -5.469 -15.858 1.00 84.88 177 PRO A O 1
ATOM 1351 N N . V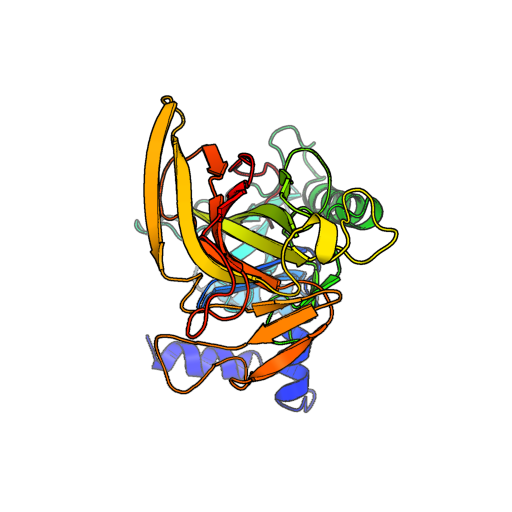AL A 1 178 ? 1.540 -6.413 -14.105 1.00 80.31 178 VAL A N 1
ATOM 1352 C CA . VAL A 1 178 ? 1.338 -7.803 -14.554 1.00 80.31 178 VAL A CA 1
ATOM 1353 C C . VAL A 1 178 ? -0.146 -8.155 -14.523 1.00 80.31 178 VAL A C 1
ATOM 1355 O O . VAL A 1 178 ? -0.679 -8.780 -15.442 1.00 80.31 178 VAL A O 1
ATOM 1358 N N . GLN A 1 179 ? -0.838 -7.713 -13.473 1.00 80.94 179 GLN A N 1
ATOM 1359 C CA . GLN A 1 179 ? -2.271 -7.943 -13.309 1.00 80.94 179 GLN A CA 1
ATOM 1360 C C . GLN A 1 179 ? -3.138 -6.825 -13.889 1.00 80.94 179 GLN A C 1
ATOM 1362 O O . GLN A 1 179 ? -4.338 -7.041 -14.080 1.00 80.94 179 GLN A O 1
ATOM 1367 N N . SER A 1 180 ? -2.536 -5.672 -14.208 1.00 85.50 180 SER A N 1
ATOM 1368 C CA . SER A 1 180 ? -3.242 -4.437 -14.561 1.00 85.50 180 SER A CA 1
ATOM 1369 C C . SER A 1 180 ? -4.286 -4.073 -13.498 1.00 85.50 180 SER A C 1
ATOM 1371 O O . SER A 1 180 ? -5.449 -3.826 -13.806 1.00 85.50 180 SER A O 1
ATOM 1373 N N . SER A 1 181 ? -3.861 -4.110 -12.235 1.00 89.56 181 SER A N 1
ATOM 1374 C CA . SER A 1 181 ? -4.690 -3.890 -11.046 1.00 89.56 181 SER A CA 1
ATOM 1375 C C . SER A 1 181 ? -3.913 -3.058 -10.034 1.00 89.56 181 SER A C 1
ATOM 1377 O O . SER A 1 181 ? -2.686 -2.982 -10.100 1.00 89.56 181 SER A O 1
ATOM 1379 N N . PHE A 1 182 ? -4.610 -2.475 -9.065 1.00 94.00 182 PHE A N 1
ATOM 1380 C CA . PHE A 1 182 ? -3.967 -1.875 -7.905 1.00 94.00 182 PHE A CA 1
ATOM 1381 C C . PHE A 1 182 ? -3.935 -2.864 -6.753 1.00 94.00 182 PHE A C 1
ATOM 1383 O O . PHE A 1 182 ? -4.902 -3.590 -6.501 1.00 94.00 182 PHE A O 1
ATOM 1390 N N . ILE A 1 183 ? -2.807 -2.880 -6.059 1.00 94.38 183 ILE A N 1
ATOM 1391 C CA . ILE A 1 183 ? -2.684 -3.473 -4.740 1.00 94.38 183 ILE A CA 1
ATOM 1392 C C . ILE A 1 183 ? -2.823 -2.328 -3.753 1.00 94.38 183 ILE A C 1
ATOM 1394 O O . ILE A 1 183 ? -2.157 -1.306 -3.905 1.00 94.38 183 ILE A O 1
ATOM 1398 N N . TYR A 1 184 ? -3.687 -2.473 -2.760 1.00 96.06 184 TYR A N 1
ATOM 1399 C CA . TYR A 1 184 ? -3.863 -1.489 -1.704 1.00 96.06 184 TYR A CA 1
ATOM 1400 C C . TYR A 1 184 ? -3.413 -2.057 -0.359 1.00 96.06 184 TYR A C 1
ATOM 1402 O O . TYR A 1 184 ? -3.496 -3.262 -0.118 1.00 96.06 184 TYR A O 1
ATOM 1410 N N . SER A 1 185 ? -2.943 -1.170 0.513 1.00 97.25 185 SER A N 1
ATOM 1411 C CA . SER A 1 185 ? -2.554 -1.459 1.890 1.00 97.25 185 SER A CA 1
ATOM 1412 C C . SER A 1 185 ? -3.391 -0.595 2.815 1.00 97.25 185 SER A C 1
ATOM 1414 O O . SER A 1 185 ? -3.396 0.628 2.668 1.00 97.25 185 SER A O 1
ATOM 1416 N N . ILE A 1 186 ? -4.107 -1.229 3.744 1.00 98.00 186 ILE A N 1
ATOM 1417 C CA . ILE A 1 186 ? -4.858 -0.540 4.794 1.00 98.00 186 ILE A CA 1
ATOM 1418 C C . ILE A 1 186 ? -4.187 -0.808 6.131 1.00 98.00 186 ILE A C 1
ATOM 1420 O O . ILE A 1 186 ? -3.838 -1.949 6.451 1.00 98.00 186 ILE A O 1
ATOM 1424 N N . ARG A 1 187 ? -4.044 0.249 6.923 1.00 98.00 187 ARG A N 1
ATOM 1425 C CA . ARG A 1 187 ? -3.410 0.220 8.238 1.00 98.00 187 ARG A CA 1
ATOM 1426 C C . ARG A 1 187 ? -4.382 0.717 9.285 1.00 98.00 187 ARG A C 1
ATOM 1428 O O . ARG A 1 187 ? -5.023 1.737 9.074 1.00 98.00 187 ARG A O 1
ATOM 1435 N N . LEU A 1 188 ? -4.489 -0.007 10.390 1.00 98.19 188 LEU A N 1
ATOM 1436 C CA . LEU A 1 188 ? -5.422 0.262 11.475 1.00 98.19 188 LEU A CA 1
ATOM 1437 C C . LEU A 1 188 ? -4.685 0.202 12.804 1.00 98.19 188 LEU A C 1
ATOM 1439 O O . LEU A 1 188 ? -4.024 -0.793 13.112 1.00 98.19 188 LEU A O 1
ATOM 1443 N N . ARG A 1 189 ? -4.821 1.247 13.617 1.00 98.06 189 ARG A N 1
ATOM 1444 C CA . ARG A 1 189 ? -4.302 1.245 14.988 1.00 98.06 189 ARG A CA 1
ATOM 1445 C C . ARG A 1 189 ? -5.133 2.128 15.899 1.00 98.06 189 ARG A C 1
ATOM 1447 O O . ARG A 1 189 ? -5.658 3.155 15.481 1.00 98.06 189 ARG A O 1
ATOM 1454 N N . MET A 1 190 ? -5.209 1.742 17.165 1.00 98.25 190 MET A N 1
ATOM 1455 C CA . MET A 1 190 ? -5.689 2.634 18.212 1.00 98.25 190 MET A CA 1
ATOM 1456 C C . MET A 1 190 ? -4.530 3.521 18.662 1.00 98.25 190 MET A C 1
ATOM 1458 O O . MET A 1 190 ? -3.455 3.018 18.995 1.00 98.25 190 MET A O 1
ATOM 1462 N N . LEU A 1 191 ? -4.745 4.833 18.638 1.00 97.31 191 LEU A N 1
ATOM 1463 C CA . LEU A 1 191 ? -3.751 5.815 19.052 1.00 97.31 191 LEU A CA 1
ATOM 1464 C C . LEU A 1 191 ? -3.500 5.716 20.557 1.00 97.31 191 LEU A C 1
ATOM 1466 O O . LEU A 1 191 ? -4.426 5.503 21.342 1.00 97.31 191 LEU A O 1
ATOM 1470 N N . THR A 1 192 ? -2.245 5.888 20.952 1.00 94.00 192 THR A N 1
ATOM 1471 C CA . THR A 1 192 ? -1.819 5.867 22.352 1.00 94.00 192 THR A CA 1
ATOM 1472 C C . THR A 1 192 ? -1.832 7.275 22.960 1.00 94.00 192 THR A C 1
ATOM 1474 O O . THR A 1 192 ? -1.721 8.266 22.229 1.00 94.00 192 THR A O 1
ATOM 1477 N N . PRO A 1 193 ? -1.991 7.411 24.292 1.00 90.81 193 PRO A N 1
ATOM 1478 C CA . PRO A 1 193 ? -2.016 8.715 24.951 1.00 90.81 193 PRO A CA 1
ATOM 1479 C C . PRO A 1 193 ? -0.795 9.580 24.607 1.00 90.81 193 PRO A C 1
ATOM 1481 O O . PRO A 1 193 ? 0.346 9.146 24.743 1.00 90.81 193 PRO A O 1
ATOM 1484 N N . GLY A 1 194 ? -1.044 10.825 24.192 1.00 89.06 194 GLY A N 1
ATOM 1485 C CA . GLY A 1 194 ? -0.008 11.778 23.775 1.00 89.06 194 GLY A CA 1
ATOM 1486 C C . GLY A 1 194 ? 0.147 11.921 22.258 1.00 89.06 194 GLY A C 1
ATOM 1487 O O . GLY A 1 194 ? 0.740 12.900 21.808 1.00 89.06 194 GLY A O 1
ATOM 1488 N N . GLU A 1 195 ? -0.422 11.012 21.462 1.00 94.19 195 GLU A N 1
ATOM 1489 C CA . GLU A 1 195 ? -0.482 11.175 20.007 1.00 94.19 195 GLU A CA 1
ATOM 1490 C C . GLU A 1 195 ? -1.588 12.170 19.591 1.00 94.19 195 GLU A C 1
ATOM 1492 O O . GLU A 1 195 ? -2.657 12.207 20.210 1.00 94.19 195 GLU A O 1
ATOM 1497 N N . PRO A 1 196 ? -1.391 12.974 18.528 1.00 95.06 196 PRO A N 1
ATOM 1498 C CA . PRO A 1 196 ? -2.447 13.828 17.989 1.00 95.06 196 PRO A CA 1
ATOM 1499 C C . PRO A 1 196 ? -3.696 13.024 17.604 1.00 95.06 196 PRO A C 1
ATOM 1501 O O . PRO A 1 196 ? -3.613 12.071 16.837 1.00 95.06 196 PRO A O 1
ATOM 1504 N N . GLY A 1 197 ? -4.861 13.420 18.126 1.00 94.06 197 GLY A N 1
ATOM 1505 C CA . GLY A 1 197 ? -6.134 12.723 17.901 1.00 94.06 197 GLY A CA 1
ATOM 1506 C C . GLY A 1 197 ? -6.355 11.487 18.781 1.00 94.06 197 GLY A C 1
ATOM 1507 O O . GLY A 1 197 ? -7.414 10.861 18.683 1.00 94.06 197 GLY A O 1
ATOM 1508 N N . ALA A 1 198 ? -5.403 11.147 19.658 1.00 95.44 198 ALA A N 1
ATOM 1509 C CA . ALA A 1 198 ? -5.624 10.150 20.694 1.00 95.44 198 ALA A CA 1
ATOM 1510 C C . ALA A 1 198 ? -6.689 10.632 21.682 1.00 95.44 198 ALA A C 1
ATOM 1512 O O . ALA A 1 198 ? -6.738 11.798 22.069 1.00 95.44 198 ALA A O 1
ATOM 1513 N N . LEU A 1 199 ? -7.523 9.694 22.104 1.00 96.50 199 LEU A N 1
ATOM 1514 C CA . LEU A 1 199 ? -8.545 9.861 23.129 1.00 96.50 199 LEU A CA 1
ATOM 1515 C C . LEU A 1 199 ? -8.322 8.758 24.151 1.00 96.50 199 LEU A C 1
ATOM 1517 O O . LEU A 1 199 ? -7.974 7.657 23.742 1.00 96.50 199 LEU A O 1
ATOM 1521 N N . ASN A 1 200 ? -8.533 8.998 25.439 1.00 95.12 200 ASN A N 1
ATOM 1522 C CA . ASN A 1 200 ? -8.474 7.915 26.425 1.00 95.12 200 ASN A CA 1
ATOM 1523 C C . ASN A 1 200 ? -9.718 7.002 26.334 1.00 95.12 200 ASN A C 1
ATOM 1525 O O . ASN A 1 200 ? -10.692 7.309 25.645 1.00 95.12 200 ASN A O 1
ATOM 1529 N N . ALA A 1 201 ? -9.713 5.870 27.044 1.00 95.25 201 ALA A N 1
ATOM 1530 C CA . ALA A 1 201 ? -10.813 4.903 26.983 1.00 95.25 201 ALA A CA 1
ATOM 1531 C C . ALA A 1 201 ? -12.186 5.490 27.368 1.00 95.25 201 ALA A C 1
ATOM 1533 O O . ALA A 1 201 ? -13.191 5.136 26.749 1.00 95.25 201 ALA A O 1
ATOM 1534 N N . ALA A 1 202 ? -12.239 6.409 28.339 1.00 94.88 202 ALA A N 1
ATOM 1535 C CA . ALA A 1 202 ? -13.486 7.047 28.760 1.00 94.88 202 ALA A CA 1
ATOM 1536 C C . ALA A 1 202 ? -14.032 7.996 27.681 1.00 94.88 202 ALA A C 1
ATOM 1538 O O . ALA A 1 202 ? -15.228 7.983 27.404 1.00 94.88 202 ALA A O 1
ATOM 1539 N N . GLU A 1 203 ? -13.160 8.764 27.024 1.00 96.06 203 GLU A N 1
ATOM 1540 C CA . GLU A 1 203 ? -13.522 9.664 25.920 1.00 96.06 203 GLU A CA 1
ATOM 1541 C C . GLU A 1 203 ? -13.947 8.900 24.660 1.00 96.06 203 GLU A C 1
ATOM 1543 O O . GLU A 1 203 ? -14.914 9.274 23.997 1.00 96.06 203 GLU A O 1
ATOM 1548 N N . ARG A 1 204 ? -13.254 7.800 24.333 1.00 95.38 204 ARG A N 1
ATOM 1549 C CA . ARG A 1 204 ? -13.647 6.910 23.228 1.00 95.38 204 ARG A CA 1
ATOM 1550 C C . ARG A 1 204 ? -14.949 6.175 23.528 1.00 95.38 204 ARG A C 1
ATOM 1552 O O . ARG A 1 204 ? -15.688 5.850 22.597 1.00 95.38 204 ARG A O 1
ATOM 1559 N N . GLY A 1 205 ? -15.221 5.904 24.804 1.00 96.06 205 GLY A N 1
ATOM 1560 C CA . GLY A 1 205 ? -16.309 5.048 25.272 1.00 96.06 205 GLY A CA 1
ATOM 1561 C C . GLY A 1 205 ? -16.001 3.551 25.161 1.00 96.06 205 GLY A C 1
ATOM 1562 O O . GLY A 1 205 ? -16.930 2.749 25.179 1.00 96.06 205 GLY A O 1
ATOM 1563 N N . PHE A 1 206 ? -14.728 3.174 24.986 1.00 97.31 206 PHE A N 1
ATOM 1564 C CA . PHE A 1 206 ? -14.273 1.784 24.914 1.00 97.31 206 PHE A CA 1
ATOM 1565 C C . PHE A 1 206 ? -12.760 1.651 25.140 1.00 97.31 206 PHE A C 1
ATOM 1567 O O . PHE A 1 206 ? -11.972 2.534 24.789 1.00 97.31 206 PHE A O 1
ATOM 1574 N N . GLU A 1 207 ? -12.352 0.509 25.695 1.00 96.75 207 GLU A N 1
ATOM 1575 C CA . GLU A 1 207 ? -10.937 0.139 25.866 1.00 96.75 207 GLU A CA 1
ATOM 1576 C C . GLU A 1 207 ? -10.358 -0.548 24.626 1.00 96.75 207 GLU A C 1
ATOM 1578 O O . GLU A 1 207 ? -9.203 -0.338 24.268 1.00 96.75 207 GLU A O 1
ATOM 1583 N N . THR A 1 208 ? -11.171 -1.366 23.963 1.00 97.94 208 THR A N 1
ATOM 1584 C CA . THR A 1 208 ? -10.805 -2.129 22.770 1.00 97.94 208 THR A CA 1
ATOM 1585 C C . THR A 1 208 ? -11.931 -2.052 21.748 1.00 97.94 208 THR A C 1
ATOM 1587 O O . THR A 1 208 ? -13.076 -1.755 22.100 1.00 97.94 208 THR A O 1
ATOM 1590 N N . ALA A 1 209 ? -11.615 -2.291 20.479 1.00 98.38 209 ALA A N 1
ATOM 1591 C CA . ALA A 1 209 ? -12.612 -2.360 19.417 1.00 98.38 209 ALA A CA 1
ATOM 1592 C C . ALA A 1 209 ? -12.225 -3.443 18.413 1.00 98.38 209 ALA A C 1
ATOM 1594 O O . ALA A 1 209 ? -11.104 -3.442 17.902 1.00 98.38 209 ALA A O 1
ATOM 1595 N N . GLN A 1 210 ? -13.136 -4.371 18.132 1.00 98.25 210 GLN A N 1
ATOM 1596 C CA . GLN A 1 210 ? -12.887 -5.462 17.201 1.00 98.25 210 GLN A CA 1
ATOM 1597 C C . GLN A 1 210 ? -13.464 -5.167 15.826 1.00 98.25 210 GLN A C 1
ATOM 1599 O O . GLN A 1 210 ? -14.620 -4.757 15.692 1.00 98.25 210 GLN A O 1
ATOM 1604 N N . LEU A 1 211 ? -12.650 -5.393 14.795 1.00 98.12 211 LEU A N 1
ATOM 1605 C CA . LEU A 1 211 ? -13.080 -5.262 13.412 1.00 98.12 211 LEU A CA 1
ATOM 1606 C C . LEU A 1 211 ? -14.166 -6.294 13.125 1.00 98.12 211 LEU A C 1
ATOM 1608 O O . LEU A 1 211 ? -13.953 -7.491 13.303 1.00 98.12 211 LEU A O 1
ATOM 1612 N N . ARG A 1 212 ? -15.311 -5.832 12.631 1.00 97.19 212 ARG A N 1
ATOM 1613 C CA . ARG A 1 212 ? -16.444 -6.670 12.238 1.00 97.19 212 ARG A CA 1
ATOM 1614 C C . ARG A 1 212 ? -16.535 -6.839 10.727 1.00 97.19 212 ARG A C 1
ATOM 1616 O O . ARG A 1 212 ? -16.774 -7.941 10.237 1.00 97.19 212 ARG A O 1
ATOM 1623 N N . GLY A 1 213 ? -16.366 -5.751 9.990 1.00 97.31 213 GLY A N 1
ATOM 1624 C CA . GLY A 1 213 ? -16.605 -5.727 8.555 1.00 97.31 213 GLY A CA 1
ATOM 1625 C C . GLY A 1 213 ? -16.009 -4.505 7.887 1.00 97.31 213 GLY A C 1
ATOM 1626 O O . GLY A 1 213 ? -15.283 -3.725 8.503 1.00 97.31 213 GLY A O 1
ATOM 1627 N N . ARG A 1 214 ? -16.315 -4.364 6.605 1.00 97.81 214 ARG A N 1
ATOM 1628 C CA . ARG A 1 214 ? -15.873 -3.257 5.764 1.00 97.81 214 ARG A CA 1
ATOM 1629 C C . ARG A 1 214 ? -16.950 -2.898 4.751 1.00 97.81 214 ARG A C 1
ATOM 1631 O O . ARG A 1 214 ? -17.670 -3.783 4.275 1.00 97.81 214 ARG A O 1
ATOM 1638 N N . HIS A 1 215 ? -16.977 -1.630 4.377 1.00 98.06 215 HIS A N 1
ATOM 1639 C CA . HIS A 1 215 ? -17.691 -1.125 3.215 1.00 98.06 215 HIS A CA 1
ATOM 1640 C C . HIS A 1 215 ? -16.717 -0.276 2.399 1.00 98.06 215 HIS A C 1
ATOM 1642 O O . HIS A 1 215 ? -16.304 0.795 2.826 1.00 98.06 215 HIS A O 1
ATOM 1648 N N . TRP A 1 216 ? -16.316 -0.777 1.233 1.00 97.81 216 TRP A N 1
ATOM 1649 C CA . TRP A 1 216 ? -15.455 -0.045 0.309 1.00 97.81 216 TRP A CA 1
ATOM 1650 C C . TRP A 1 216 ? -16.244 0.601 -0.810 1.00 97.81 216 TRP A C 1
ATOM 1652 O O . TRP A 1 216 ? -17.231 0.042 -1.286 1.00 97.81 216 TRP A O 1
ATOM 1662 N N . ILE A 1 217 ? -15.753 1.758 -1.233 1.00 97.56 217 ILE A N 1
ATOM 1663 C CA . ILE A 1 217 ? -16.269 2.549 -2.338 1.00 97.56 217 ILE A CA 1
ATOM 1664 C C . ILE A 1 217 ? -15.114 2.733 -3.321 1.00 97.56 217 ILE A C 1
ATOM 1666 O O . ILE A 1 217 ? -14.105 3.373 -3.005 1.00 97.56 217 ILE A O 1
ATOM 1670 N N . LEU A 1 218 ? -15.247 2.137 -4.504 1.00 96.50 218 LEU A N 1
ATOM 1671 C CA . LEU A 1 218 ? -14.299 2.283 -5.602 1.00 96.50 218 LEU A CA 1
ATOM 1672 C C . LEU A 1 218 ? -14.936 3.150 -6.678 1.00 96.50 218 LEU A C 1
ATOM 1674 O O . LEU A 1 218 ? -15.985 2.800 -7.213 1.00 96.50 218 LEU A O 1
ATOM 1678 N N . ARG A 1 219 ? -14.295 4.262 -7.030 1.00 96.31 219 ARG A N 1
ATOM 1679 C CA . ARG A 1 219 ? -14.851 5.209 -8.002 1.00 96.31 219 ARG A CA 1
ATOM 1680 C C . ARG A 1 219 ? -14.179 5.063 -9.360 1.00 96.31 219 ARG A C 1
ATOM 1682 O O . ARG A 1 219 ? -12.951 5.068 -9.439 1.00 96.31 219 ARG A O 1
ATOM 1689 N N . GLY A 1 220 ? -14.975 4.931 -10.416 1.00 93.81 220 GLY A N 1
ATOM 1690 C CA . GLY A 1 220 ? -14.556 4.933 -11.818 1.00 93.81 220 GLY A CA 1
ATOM 1691 C C . GLY A 1 220 ? -14.200 6.328 -12.338 1.00 93.81 220 GLY A C 1
ATOM 1692 O O . GLY A 1 220 ? -14.542 7.346 -11.737 1.00 93.81 220 GLY A O 1
ATOM 1693 N N . ALA A 1 221 ? -13.505 6.387 -13.477 1.00 90.25 221 ALA A N 1
ATOM 1694 C CA . ALA A 1 221 ? -13.149 7.651 -14.135 1.00 90.25 221 ALA A CA 1
ATOM 1695 C C . ALA A 1 221 ? -14.367 8.440 -14.662 1.00 90.25 221 ALA A C 1
ATOM 1697 O O . ALA A 1 221 ? -14.296 9.656 -14.820 1.00 90.25 221 ALA A O 1
ATOM 1698 N N . ASP A 1 222 ? -15.472 7.749 -14.935 1.00 91.00 222 ASP A N 1
ATOM 1699 C CA . ASP A 1 222 ? -16.775 8.305 -15.317 1.00 91.00 222 ASP A CA 1
ATOM 1700 C C . ASP A 1 222 ? -17.585 8.831 -14.120 1.00 91.00 222 ASP A C 1
ATOM 1702 O O . ASP A 1 222 ? -18.598 9.502 -14.307 1.00 91.00 222 ASP A O 1
ATOM 1706 N N . GLY A 1 223 ? -17.112 8.580 -12.896 1.00 90.81 223 GLY A N 1
ATOM 1707 C CA . GLY A 1 223 ? -17.764 8.971 -11.654 1.00 90.81 223 GLY A CA 1
ATOM 1708 C C . GLY A 1 223 ? -18.659 7.894 -11.042 1.00 90.81 223 GLY A C 1
ATOM 1709 O O . GLY A 1 223 ? -19.124 8.118 -9.924 1.00 90.81 223 GLY A O 1
ATOM 1710 N N . GLU A 1 224 ? -18.855 6.753 -11.712 1.00 93.94 224 GLU A N 1
ATOM 1711 C CA . GLU A 1 224 ? -19.629 5.620 -11.191 1.00 93.94 224 GLU A CA 1
ATOM 1712 C C . GLU A 1 224 ? -18.944 4.994 -9.969 1.00 93.94 224 GLU A C 1
ATOM 1714 O O . GLU A 1 224 ? -17.713 4.938 -9.886 1.00 93.94 224 GLU A O 1
ATOM 1719 N N . GLU A 1 225 ? -19.736 4.513 -9.011 1.00 95.69 225 GLU A N 1
ATOM 1720 C CA . GLU A 1 225 ? -19.232 3.925 -7.768 1.00 95.69 225 GLU A CA 1
ATOM 1721 C C . GLU A 1 225 ? -19.579 2.442 -7.656 1.00 95.69 225 GLU A C 1
ATOM 1723 O O . GLU A 1 225 ? -20.727 2.023 -7.803 1.00 95.69 225 GLU A O 1
ATOM 1728 N N .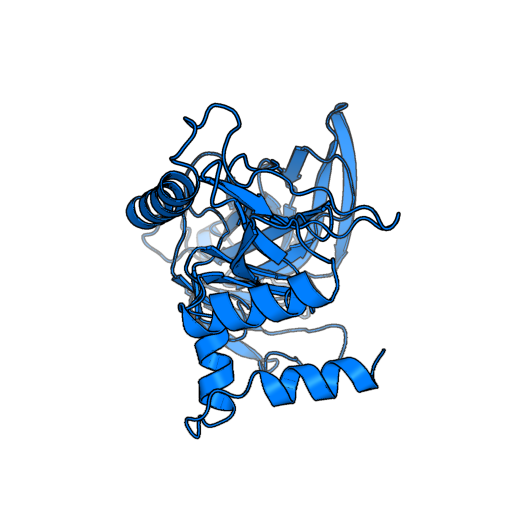 GLU A 1 226 ? -18.573 1.641 -7.321 1.00 95.19 226 GLU A N 1
ATOM 1729 C CA . GLU A 1 226 ? -18.736 0.253 -6.917 1.00 95.19 226 GLU A CA 1
ATOM 1730 C C . GLU A 1 226 ? -18.649 0.147 -5.394 1.00 95.19 226 GLU A C 1
ATOM 1732 O O . GLU A 1 226 ? -17.696 0.621 -4.772 1.00 95.19 226 GLU A O 1
ATOM 1737 N N . HIS A 1 227 ? -19.644 -0.509 -4.796 1.00 96.69 227 HIS A N 1
ATOM 1738 C CA . HIS A 1 227 ? -19.743 -0.687 -3.353 1.00 96.69 227 HIS A CA 1
ATOM 1739 C C . HIS A 1 227 ? -19.476 -2.144 -2.973 1.00 96.69 227 HIS A C 1
ATOM 1741 O O . HIS A 1 227 ? -20.244 -3.041 -3.325 1.00 96.69 227 HIS A O 1
ATOM 1747 N N . VAL A 1 228 ? -18.433 -2.379 -2.179 1.00 95.50 228 VAL A N 1
ATOM 1748 C CA . VAL A 1 228 ? -18.051 -3.715 -1.710 1.00 95.50 228 VAL A CA 1
ATOM 1749 C C . VAL A 1 228 ? -18.283 -3.818 -0.210 1.00 95.50 228 VAL A C 1
ATOM 1751 O O . VAL A 1 228 ? -17.558 -3.224 0.582 1.00 95.50 228 VAL A O 1
ATOM 1754 N N . HIS A 1 229 ? -19.259 -4.629 0.187 1.00 96.88 229 HIS A N 1
ATOM 1755 C CA . HIS A 1 229 ? -19.534 -4.937 1.589 1.00 96.88 229 HIS A CA 1
ATOM 1756 C C . HIS A 1 229 ? -19.009 -6.329 1.930 1.00 96.88 229 HIS A C 1
ATOM 1758 O O . HIS A 1 229 ? -19.148 -7.266 1.141 1.00 96.88 229 HIS A O 1
ATOM 1764 N N . GLY A 1 230 ? -18.425 -6.497 3.113 1.00 94.69 230 GLY A N 1
ATOM 1765 C CA . GLY A 1 230 ? -18.035 -7.828 3.561 1.00 94.69 230 GLY A CA 1
ATOM 1766 C C . GLY A 1 230 ? -17.637 -7.907 5.023 1.00 94.69 230 GLY A C 1
ATOM 1767 O O . GLY A 1 230 ? -17.135 -6.947 5.603 1.00 94.69 230 GLY A O 1
ATOM 1768 N N . ASP A 1 231 ? -17.818 -9.094 5.595 1.00 95.19 231 ASP A N 1
ATOM 1769 C CA . ASP A 1 231 ? -17.327 -9.409 6.933 1.00 95.19 231 ASP A CA 1
ATOM 1770 C C . ASP A 1 231 ? -15.794 -9.469 6.944 1.00 95.19 231 ASP A C 1
ATOM 1772 O O . ASP A 1 231 ? -15.164 -9.968 5.999 1.00 95.19 231 ASP A O 1
ATOM 1776 N N . GLY A 1 232 ? -15.202 -9.000 8.041 1.00 94.19 232 GLY A N 1
ATOM 1777 C CA . GLY A 1 232 ? -13.761 -9.006 8.256 1.00 94.19 232 GLY A CA 1
ATOM 1778 C C . GLY A 1 232 ? -12.976 -8.234 7.193 1.00 94.19 232 GLY A C 1
ATOM 1779 O O . GLY A 1 232 ? -13.526 -7.525 6.350 1.00 94.19 232 GLY A O 1
ATOM 1780 N N . VAL A 1 233 ? -11.662 -8.433 7.191 1.00 92.44 233 VAL A N 1
ATOM 1781 C CA . VAL A 1 233 ? -10.742 -8.019 6.121 1.00 92.44 233 VAL A CA 1
ATOM 1782 C C . VAL A 1 233 ? -9.826 -9.192 5.810 1.00 92.44 233 VAL A C 1
ATOM 1784 O O . VAL A 1 233 ? -9.234 -9.755 6.720 1.00 92.44 233 VAL A O 1
ATOM 1787 N N . VAL A 1 234 ? -9.760 -9.627 4.547 1.00 87.88 234 VAL A N 1
ATOM 1788 C CA . VAL A 1 234 ? -8.977 -10.813 4.118 1.00 87.88 234 VAL A CA 1
ATOM 1789 C C . VAL A 1 234 ? -9.176 -12.058 5.010 1.00 87.88 234 VAL A C 1
ATOM 1791 O O . VAL A 1 234 ? -8.254 -12.828 5.255 1.00 87.88 234 VAL A O 1
ATOM 1794 N N . GLY A 1 235 ? -10.400 -12.247 5.520 1.00 88.62 235 GLY A N 1
ATOM 1795 C CA . GLY A 1 235 ? -10.756 -13.349 6.422 1.00 88.62 235 GLY A CA 1
ATOM 1796 C C . GLY A 1 235 ? -10.420 -13.126 7.903 1.00 88.62 235 GLY A C 1
ATOM 1797 O O . GLY A 1 235 ? -10.683 -14.024 8.698 1.00 88.62 235 GLY A O 1
ATOM 1798 N N . ARG A 1 236 ? -9.890 -11.959 8.290 1.00 90.31 236 ARG A N 1
ATOM 1799 C CA . ARG A 1 236 ? -9.434 -11.616 9.649 1.00 90.31 236 ARG A CA 1
ATOM 1800 C C . ARG A 1 236 ? -10.321 -10.588 10.350 1.00 90.31 236 ARG A C 1
ATOM 1802 O O . ARG A 1 236 ? -10.982 -9.780 9.694 1.00 90.31 236 ARG A O 1
ATOM 1809 N N . TYR A 1 237 ? -10.287 -10.618 11.683 1.00 95.50 237 TYR A N 1
ATOM 1810 C CA . TYR A 1 237 ? -11.077 -9.763 12.580 1.00 95.50 237 TYR A CA 1
ATOM 1811 C C . TYR A 1 237 ? -10.220 -9.309 13.782 1.00 95.50 237 TYR A C 1
ATOM 1813 O O . TYR A 1 237 ? -10.444 -9.770 14.909 1.00 95.50 237 TYR A O 1
ATOM 1821 N N . PRO A 1 238 ? -9.196 -8.462 13.567 1.00 95.56 238 PRO A N 1
ATOM 1822 C CA . PRO A 1 238 ? -8.303 -8.025 14.639 1.00 95.56 238 PRO A CA 1
ATOM 1823 C C . PRO A 1 238 ? -9.057 -7.254 15.732 1.00 95.56 238 PRO A C 1
ATOM 1825 O O . PRO A 1 238 ? -9.914 -6.415 15.437 1.00 95.56 238 PRO A O 1
ATOM 1828 N N . LEU A 1 239 ? -8.702 -7.507 16.992 1.00 97.88 239 LEU A N 1
ATOM 1829 C CA . LEU A 1 239 ? -9.093 -6.674 18.128 1.00 97.88 239 LEU A CA 1
ATOM 1830 C C . LEU A 1 239 ? -8.045 -5.579 18.329 1.00 97.88 239 LEU A C 1
ATOM 1832 O O . LEU A 1 239 ? -6.909 -5.872 18.700 1.00 97.88 239 LEU A O 1
ATOM 1836 N N . LEU A 1 240 ? -8.424 -4.323 18.109 1.00 98.25 240 LEU A N 1
ATOM 1837 C CA . LEU A 1 240 ? -7.557 -3.170 18.322 1.00 98.25 240 LEU A CA 1
ATOM 1838 C C . LEU A 1 240 ? -7.521 -2.787 19.800 1.00 98.25 240 LEU A C 1
ATOM 1840 O O . LEU A 1 240 ? -8.550 -2.774 20.483 1.00 98.25 240 LEU A O 1
ATOM 1844 N N . ARG A 1 241 ? -6.330 -2.417 20.267 1.00 96.94 241 ARG A N 1
ATOM 1845 C CA . ARG A 1 241 ? -6.068 -1.904 21.613 1.00 96.94 241 ARG A CA 1
ATOM 1846 C C . ARG A 1 241 ? -4.952 -0.868 21.556 1.00 96.94 241 ARG A C 1
ATOM 1848 O O . ARG A 1 241 ? -4.220 -0.791 20.573 1.00 96.94 241 ARG A O 1
ATOM 1855 N N . GLU A 1 242 ? -4.785 -0.084 22.609 1.00 95.62 242 GLU A N 1
ATOM 1856 C CA . GLU A 1 242 ? -3.651 0.839 22.671 1.00 95.62 242 GLU A CA 1
ATOM 1857 C C . GLU A 1 242 ? -2.322 0.079 22.539 1.00 95.62 242 GLU A C 1
ATOM 1859 O O . GLU A 1 242 ? -2.098 -0.953 23.180 1.00 95.62 242 GLU A O 1
ATOM 1864 N N . GLY A 1 243 ? -1.457 0.579 21.655 1.00 93.38 243 GLY A N 1
ATOM 1865 C CA . GLY A 1 243 ? -0.128 0.026 21.407 1.00 93.38 243 GLY A CA 1
ATOM 1866 C C . GLY A 1 243 ? -0.099 -1.271 20.595 1.00 93.38 243 GLY A C 1
ATOM 1867 O O . GLY A 1 243 ? 0.987 -1.816 20.406 1.00 93.38 243 GLY A O 1
ATOM 1868 N N . GLY A 1 244 ? -1.232 -1.784 20.104 1.00 96.19 244 GLY A N 1
ATOM 1869 C CA . GLY A 1 244 ? -1.222 -3.034 19.351 1.00 96.19 244 GLY A CA 1
ATOM 1870 C C . GLY A 1 244 ? -2.582 -3.581 18.944 1.00 96.19 244 GLY A C 1
ATOM 1871 O O . GLY A 1 244 ? -3.606 -2.900 18.917 1.00 96.19 244 GLY A O 1
ATOM 1872 N N . TRP A 1 245 ? -2.597 -4.868 18.639 1.00 96.94 245 TRP A N 1
ATOM 1873 C CA . TRP A 1 245 ? -3.803 -5.593 18.273 1.00 96.94 245 TRP A CA 1
ATOM 1874 C C . TRP A 1 245 ? -3.678 -7.072 18.630 1.00 96.94 245 TRP A C 1
ATOM 1876 O O . TRP A 1 245 ? -2.591 -7.568 18.924 1.00 96.94 245 TRP A O 1
ATOM 1886 N N . ARG A 1 246 ? -4.803 -7.783 18.647 1.00 95.00 246 ARG A N 1
ATOM 1887 C CA . ARG A 1 246 ? -4.864 -9.221 18.919 1.00 95.00 246 ARG A CA 1
ATOM 1888 C C . ARG A 1 246 ? -5.576 -9.945 17.785 1.00 95.00 246 ARG A C 1
ATOM 1890 O O . ARG A 1 246 ? -6.593 -9.466 17.281 1.00 95.00 246 ARG A O 1
ATOM 1897 N N . GLU A 1 247 ? -5.034 -11.081 17.368 1.00 90.44 247 GLU A N 1
ATOM 1898 C CA . GLU A 1 247 ? -5.624 -11.927 16.331 1.00 90.44 247 GLU A CA 1
ATOM 1899 C C . GLU A 1 247 ? -6.720 -12.810 16.938 1.00 90.44 247 GLU A C 1
ATOM 1901 O O . GLU A 1 247 ? -6.415 -13.825 17.546 1.00 90.44 247 GLU A O 1
ATOM 1906 N N . ASP A 1 248 ? -7.996 -12.457 16.799 1.00 83.69 248 ASP A N 1
ATOM 1907 C CA . ASP A 1 248 ? -9.078 -13.143 17.529 1.00 83.69 248 ASP A CA 1
ATOM 1908 C C . ASP A 1 248 ? -9.946 -14.072 16.687 1.00 83.69 248 ASP A C 1
ATOM 1910 O O . ASP A 1 248 ? -10.589 -14.985 17.215 1.00 83.69 248 ASP A O 1
ATOM 1914 N N . MET A 1 249 ? -10.005 -13.854 15.377 1.00 73.81 249 MET A N 1
ATOM 1915 C CA . MET A 1 249 ? -10.808 -14.699 14.507 1.00 73.81 249 MET A CA 1
ATOM 1916 C C . MET A 1 249 ? -10.250 -14.696 13.091 1.00 73.81 249 MET A C 1
ATOM 1918 O O . MET A 1 249 ? -10.013 -13.645 12.501 1.00 73.81 249 MET A O 1
ATOM 1922 N N . GLN A 1 250 ? -10.139 -15.899 12.529 1.00 68.69 250 GLN A N 1
ATOM 1923 C CA . GLN A 1 250 ? -9.857 -16.127 11.118 1.00 68.69 250 GLN A CA 1
ATOM 1924 C C . GLN A 1 250 ? -10.955 -17.028 10.538 1.00 68.69 250 GLN A C 1
ATOM 1926 O O . GLN A 1 250 ? -11.241 -18.099 11.078 1.00 68.69 250 GLN A O 1
ATOM 1931 N N . ARG A 1 251 ? -11.611 -16.596 9.455 1.00 61.59 251 ARG A N 1
ATOM 1932 C CA . ARG A 1 251 ? -12.527 -17.440 8.670 1.00 61.59 251 ARG A CA 1
ATOM 1933 C C . ARG A 1 251 ? -11.777 -17.991 7.452 1.00 61.59 251 ARG A C 1
ATOM 1935 O O . ARG A 1 251 ? -11.442 -17.229 6.552 1.00 61.59 251 ARG A O 1
ATOM 1942 N N . GLY A 1 252 ? -11.592 -19.315 7.408 1.00 52.00 252 GLY A N 1
ATOM 1943 C CA . GLY A 1 252 ? -10.939 -20.043 6.308 1.00 52.00 252 GLY A CA 1
ATOM 1944 C C . GLY A 1 252 ? -9.507 -20.483 6.641 1.00 52.00 252 GLY A C 1
ATOM 1945 O O . GLY A 1 252 ? -8.714 -19.675 7.094 1.00 52.00 252 GLY A O 1
ATOM 1946 N N . SER A 1 253 ? -9.214 -21.774 6.413 1.00 42.22 253 SER A N 1
ATOM 1947 C CA . SER A 1 253 ? -7.969 -22.509 6.726 1.00 42.22 253 SER A CA 1
ATOM 1948 C C . SER A 1 253 ? -7.478 -22.408 8.180 1.00 42.22 253 SER A C 1
ATOM 1950 O O . SER A 1 253 ? -6.919 -21.412 8.614 1.00 42.22 253 SER A O 1
ATOM 1952 N N . SER A 1 254 ? -7.562 -23.526 8.909 1.00 41.25 254 SER A N 1
ATOM 1953 C CA . SER A 1 254 ? -6.904 -23.775 10.206 1.00 41.25 254 SER A CA 1
ATOM 1954 C C . SER A 1 254 ? -5.366 -23.715 10.163 1.00 41.25 254 SER A C 1
ATOM 1956 O O . SER A 1 254 ? -4.706 -23.946 11.173 1.00 41.25 254 SER A O 1
ATOM 1958 N N . TYR A 1 255 ? -4.796 -23.420 8.997 1.00 40.91 255 TYR A N 1
ATOM 1959 C CA . TYR A 1 255 ? -3.437 -22.945 8.821 1.00 40.91 255 TYR A CA 1
ATOM 1960 C C . TYR A 1 255 ? -3.504 -21.455 8.505 1.00 40.91 255 TYR A C 1
ATOM 1962 O O . TYR A 1 255 ? -3.815 -21.089 7.371 1.00 40.91 255 TYR A O 1
ATOM 1970 N N . SER A 1 256 ? -3.176 -20.620 9.490 1.00 47.62 256 SER A N 1
ATOM 1971 C CA . SER A 1 256 ? -2.639 -19.291 9.220 1.00 47.62 256 SER A CA 1
ATOM 1972 C C . SER A 1 256 ? -1.327 -19.513 8.457 1.00 47.62 256 SER A C 1
ATOM 1974 O O . SER A 1 256 ? -0.383 -20.044 9.052 1.00 47.62 256 SER A O 1
ATOM 1976 N N . PRO A 1 257 ? -1.222 -19.165 7.158 1.00 47.56 257 PRO A N 1
ATOM 1977 C CA . PRO A 1 257 ? 0.043 -19.282 6.422 1.00 47.56 257 PRO A CA 1
ATOM 1978 C C . PRO A 1 257 ? 1.165 -18.472 7.089 1.00 47.56 257 PRO A C 1
ATOM 1980 O O . PRO A 1 257 ? 2.342 -18.726 6.858 1.00 47.56 257 PRO A O 1
ATOM 1983 N N . THR A 1 258 ? 0.773 -17.521 7.943 1.00 56.72 258 THR A N 1
ATOM 1984 C CA . THR A 1 258 ? 1.615 -16.535 8.612 1.00 56.72 258 THR A CA 1
ATOM 1985 C C . THR A 1 258 ? 2.044 -16.977 10.016 1.00 56.72 258 THR A C 1
ATOM 1987 O O . THR A 1 258 ? 2.691 -16.216 10.721 1.00 56.72 258 THR A O 1
ATOM 1990 N N . GLY A 1 259 ? 1.656 -18.176 10.477 1.00 62.53 259 GLY A N 1
ATOM 1991 C CA . GLY A 1 259 ? 2.059 -18.732 11.780 1.00 62.53 259 GLY A CA 1
ATOM 1992 C C . GLY A 1 259 ? 1.411 -18.091 13.018 1.00 62.53 259 GLY A C 1
ATOM 1993 O O . GLY A 1 259 ? 1.477 -18.684 14.094 1.00 62.53 259 GLY A O 1
ATOM 1994 N N . LEU A 1 260 ? 0.746 -16.941 12.861 1.00 73.62 260 LEU A N 1
ATOM 1995 C CA . LEU A 1 260 ? 0.038 -16.244 13.938 1.00 73.62 260 LEU A CA 1
ATOM 1996 C C . LEU A 1 260 ? -1.105 -17.079 14.509 1.00 73.62 260 LEU A C 1
ATOM 1998 O O . LEU A 1 260 ? -1.954 -17.580 13.761 1.00 73.62 260 LEU A O 1
ATOM 2002 N N . ARG A 1 261 ? -1.127 -17.203 15.837 1.00 79.00 261 ARG A N 1
ATOM 2003 C CA . ARG A 1 261 ? -2.135 -17.973 16.570 1.00 79.00 261 ARG A CA 1
ATOM 2004 C C . ARG A 1 261 ? -3.297 -17.084 16.986 1.00 79.00 261 ARG A C 1
ATOM 2006 O O . ARG A 1 261 ? -3.114 -15.937 17.376 1.00 79.00 261 ARG A O 1
ATOM 2013 N N . VAL A 1 262 ? -4.501 -17.649 16.982 1.00 82.19 262 VAL A N 1
ATOM 2014 C CA . VAL A 1 262 ? -5.655 -16.977 17.589 1.00 82.19 262 VAL A CA 1
ATOM 2015 C C . VAL A 1 262 ? -5.365 -16.712 19.076 1.00 82.19 262 VAL A C 1
ATOM 2017 O O . VAL A 1 262 ? -4.888 -17.600 19.782 1.00 82.19 262 VAL A O 1
ATOM 2020 N N . GLY A 1 263 ? -5.641 -15.494 19.533 1.00 85.25 263 GLY A N 1
ATOM 2021 C CA . GLY A 1 263 ? -5.316 -14.951 20.849 1.00 85.25 263 GLY A CA 1
ATOM 2022 C C . GLY A 1 263 ? -3.939 -14.282 20.938 1.00 85.25 263 GLY A C 1
ATOM 2023 O O . GLY A 1 263 ? -3.653 -13.622 21.939 1.00 85.25 263 GLY A O 1
ATOM 2024 N N . GLU A 1 264 ? -3.084 -14.417 19.921 1.00 88.88 264 GLU A N 1
ATOM 2025 C CA . GLU A 1 264 ? -1.763 -13.792 19.904 1.00 88.88 264 GLU A CA 1
ATOM 2026 C C . GLU A 1 264 ? -1.874 -12.274 19.755 1.00 88.88 264 GLU A C 1
ATOM 2028 O O . GLU A 1 264 ? -2.694 -11.750 19.000 1.00 88.88 264 GLU A O 1
ATOM 2033 N N . THR A 1 265 ? -1.053 -11.563 20.521 1.00 92.44 265 THR A N 1
ATOM 2034 C CA . THR A 1 265 ? -0.974 -10.105 20.507 1.00 92.44 265 THR A CA 1
ATOM 2035 C C . THR A 1 265 ? 0.212 -9.662 19.672 1.00 92.44 265 THR A C 1
ATOM 2037 O O . THR A 1 265 ? 1.311 -10.183 19.842 1.00 92.44 265 THR A O 1
ATOM 2040 N N . MET A 1 266 ? 0.009 -8.619 18.879 1.00 92.38 266 MET A N 1
ATOM 2041 C CA . MET A 1 266 ? 1.059 -7.898 18.180 1.00 92.38 266 MET A CA 1
ATOM 2042 C C . MET A 1 266 ? 1.114 -6.449 18.648 1.00 92.38 266 MET A C 1
ATOM 2044 O O . MET A 1 266 ? 0.090 -5.840 18.959 1.00 92.38 266 MET A O 1
ATOM 2048 N N . GLU A 1 267 ? 2.319 -5.895 18.692 1.00 93.62 267 GLU A N 1
ATOM 2049 C CA . GLU A 1 267 ? 2.522 -4.470 18.933 1.00 93.62 267 GLU A CA 1
ATOM 2050 C C . GLU A 1 267 ? 2.327 -3.662 17.645 1.00 93.62 267 GLU A C 1
ATOM 2052 O O . GLU A 1 267 ? 2.489 -4.157 16.527 1.00 93.62 267 GLU A O 1
ATOM 2057 N N . GLY A 1 268 ? 1.995 -2.386 17.809 1.00 93.94 268 GLY A N 1
ATOM 2058 C CA . GLY A 1 268 ? 1.907 -1.429 16.718 1.00 93.94 268 GLY A CA 1
ATOM 2059 C C . GLY A 1 268 ? 0.626 -1.547 15.896 1.00 93.94 268 GLY A C 1
ATOM 2060 O O . GLY A 1 268 ? -0.485 -1.517 16.419 1.00 93.94 268 GLY A O 1
ATOM 2061 N N . THR A 1 269 ? 0.785 -1.568 14.576 1.00 96.38 269 THR A N 1
ATOM 2062 C CA . THR A 1 269 ? -0.304 -1.332 13.620 1.00 96.38 269 THR A CA 1
ATOM 2063 C C . THR A 1 269 ? -0.753 -2.634 12.978 1.00 96.38 269 THR A C 1
ATOM 2065 O O . THR A 1 269 ? 0.078 -3.408 12.506 1.00 96.38 269 THR A O 1
ATOM 2068 N N . PHE A 1 270 ? -2.062 -2.866 12.911 1.00 96.44 270 PHE A N 1
ATOM 2069 C CA . PHE A 1 270 ? -2.608 -3.926 12.074 1.00 96.44 270 PHE A CA 1
ATOM 2070 C C . PHE A 1 270 ? -2.559 -3.478 10.616 1.00 96.44 270 PHE A C 1
ATOM 2072 O O . PHE A 1 270 ? -3.031 -2.393 1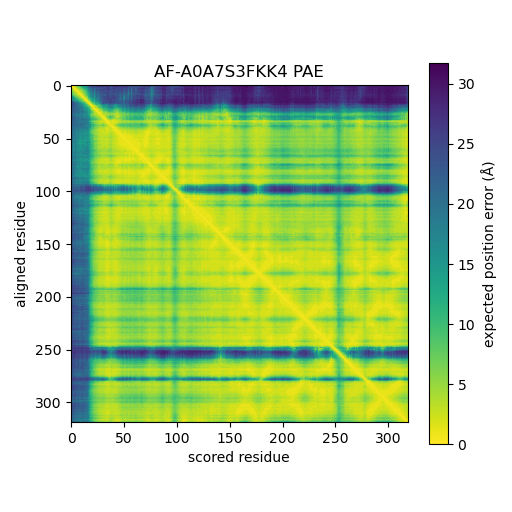0.281 1.00 96.44 270 PHE A O 1
ATOM 2079 N N . ILE A 1 271 ? -1.995 -4.302 9.742 1.00 95.50 271 ILE A N 1
ATOM 2080 C CA . ILE A 1 271 ? -1.841 -3.988 8.323 1.00 95.50 271 ILE A CA 1
ATOM 2081 C C . ILE A 1 271 ? -2.392 -5.164 7.530 1.00 95.50 271 ILE A C 1
ATOM 2083 O O . ILE A 1 271 ? -2.069 -6.317 7.817 1.00 95.50 271 ILE A O 1
ATOM 2087 N N . TYR A 1 272 ? -3.183 -4.878 6.501 1.00 92.81 272 TYR A N 1
ATOM 2088 C CA . TYR A 1 272 ? -3.542 -5.883 5.512 1.00 92.81 272 TYR A CA 1
ATOM 2089 C C . TYR A 1 272 ? -3.422 -5.318 4.100 1.00 92.81 272 TYR A C 1
ATOM 2091 O O . TYR A 1 272 ? -3.614 -4.124 3.865 1.00 92.81 272 TYR A O 1
ATOM 2099 N N . GLN A 1 273 ? -3.092 -6.202 3.163 1.00 94.12 273 GLN A N 1
ATOM 2100 C CA . GLN A 1 273 ? -2.895 -5.869 1.759 1.00 94.12 273 GLN A CA 1
ATOM 2101 C C . GLN A 1 273 ? -3.829 -6.726 0.902 1.00 94.12 273 GLN A C 1
ATOM 2103 O O . GLN A 1 273 ? -4.072 -7.896 1.207 1.00 94.12 273 GLN A O 1
ATOM 2108 N N . SER A 1 274 ? -4.411 -6.132 -0.136 1.00 93.25 274 SER A N 1
ATOM 2109 C CA . SER A 1 274 ? -5.387 -6.788 -1.013 1.00 93.25 274 SER A CA 1
ATOM 2110 C C . SER A 1 274 ? -5.442 -6.085 -2.371 1.00 93.25 274 SER A C 1
ATOM 2112 O O . SER A 1 274 ? -4.788 -5.067 -2.586 1.00 93.25 274 SER A O 1
ATOM 2114 N N . MET A 1 275 ? -6.190 -6.646 -3.316 1.00 92.38 275 MET A N 1
ATOM 2115 C CA . MET A 1 275 ? -6.311 -6.119 -4.675 1.00 92.38 275 MET A CA 1
ATOM 2116 C C . MET A 1 275 ? -7.620 -5.358 -4.848 1.00 92.38 275 MET A C 1
ATOM 2118 O O . MET A 1 275 ? -8.665 -5.829 -4.402 1.00 92.38 275 MET A O 1
ATOM 2122 N N . SER A 1 276 ? -7.581 -4.223 -5.548 1.00 90.06 276 SER A N 1
ATOM 2123 C CA . SER A 1 276 ? -8.775 -3.429 -5.883 1.00 90.06 276 SER A CA 1
ATOM 2124 C C . SER A 1 276 ? -9.711 -4.122 -6.880 1.00 90.06 276 SER A C 1
ATOM 2126 O O . SER A 1 276 ? -10.778 -3.604 -7.170 1.00 90.06 276 SER A O 1
ATOM 2128 N N . GLY A 1 277 ? -9.297 -5.258 -7.448 1.00 81.31 277 GLY A N 1
ATOM 2129 C CA . GLY A 1 277 ? -9.961 -5.877 -8.590 1.00 81.31 277 GLY A CA 1
ATOM 2130 C C . GLY A 1 277 ? -9.486 -5.299 -9.926 1.00 81.31 277 GLY A C 1
ATOM 2131 O O . GLY A 1 277 ? -8.765 -4.302 -9.991 1.00 81.31 277 GLY A O 1
ATOM 2132 N N . ARG A 1 278 ? -9.874 -5.970 -11.017 1.00 70.56 278 ARG A N 1
ATOM 2133 C CA . ARG A 1 278 ? -9.574 -5.533 -12.388 1.00 70.56 278 ARG A CA 1
ATOM 2134 C C . ARG A 1 278 ? -10.568 -4.439 -12.777 1.00 70.56 278 ARG A C 1
ATOM 2136 O O . ARG A 1 278 ? -11.756 -4.728 -12.834 1.00 70.56 278 ARG A O 1
ATOM 2143 N N . GLY A 1 279 ? -10.105 -3.235 -13.107 1.00 65.81 279 GLY A N 1
ATOM 2144 C CA . GLY A 1 279 ? -11.016 -2.158 -13.504 1.00 65.81 279 GLY A CA 1
ATOM 2145 C C . GLY A 1 279 ? -10.342 -0.805 -13.717 1.00 65.81 279 GLY A C 1
ATOM 2146 O O . GLY A 1 279 ? -9.156 -0.639 -13.444 1.00 65.81 279 GLY A O 1
ATOM 2147 N N . GLY A 1 280 ? -11.119 0.157 -14.219 1.00 80.56 280 GLY A N 1
ATOM 2148 C CA . GLY A 1 280 ? -10.719 1.550 -14.466 1.00 80.56 280 GLY A CA 1
ATOM 2149 C C . GLY A 1 280 ? -11.007 2.487 -13.290 1.00 80.56 280 GLY A C 1
ATOM 2150 O O . GLY A 1 280 ? -11.344 3.651 -13.510 1.00 80.56 280 GLY A O 1
ATOM 2151 N N . HIS A 1 281 ? -10.942 1.973 -12.058 1.00 93.00 281 HIS A N 1
ATOM 2152 C CA . HIS A 1 281 ? -11.141 2.787 -10.861 1.00 93.00 281 HIS A CA 1
ATOM 2153 C C . HIS A 1 281 ? -9.977 3.762 -10.686 1.00 93.00 281 HIS A C 1
ATOM 2155 O O . HIS A 1 281 ? -8.817 3.413 -10.906 1.00 93.00 281 HIS A O 1
ATOM 2161 N N . VAL A 1 282 ? -10.307 4.978 -10.268 1.00 95.69 282 VAL A N 1
ATOM 2162 C CA . VAL A 1 282 ? -9.373 6.091 -10.070 1.00 95.69 282 VAL A CA 1
ATOM 2163 C C . VAL A 1 282 ? -9.201 6.452 -8.598 1.00 95.69 282 VAL A C 1
ATOM 2165 O O . VAL A 1 282 ? -8.264 7.170 -8.255 1.00 95.69 282 VAL A O 1
ATOM 2168 N N . SER A 1 283 ? -10.064 5.951 -7.711 1.00 97.25 283 SER A N 1
ATOM 2169 C CA . SER A 1 283 ? -9.895 6.087 -6.264 1.00 97.25 283 SER A CA 1
ATOM 2170 C C . SER A 1 283 ? -10.502 4.919 -5.489 1.00 97.25 283 SER A C 1
ATOM 2172 O O . SER A 1 283 ? -11.363 4.190 -5.988 1.00 97.25 283 SER A O 1
ATOM 2174 N N . PHE A 1 284 ? -10.024 4.757 -4.257 1.00 97.81 284 PHE A N 1
ATOM 2175 C CA . PHE A 1 284 ? -10.486 3.773 -3.287 1.00 97.81 284 PHE A CA 1
ATOM 2176 C C . PHE A 1 284 ? -10.644 4.453 -1.928 1.00 97.81 284 PHE A C 1
ATOM 2178 O O . PHE A 1 284 ? -9.722 5.122 -1.464 1.00 97.81 284 PHE A O 1
ATOM 2185 N N . GLY A 1 285 ? -11.784 4.260 -1.276 1.00 98.06 285 GLY A N 1
ATOM 2186 C CA . GLY A 1 285 ? -12.052 4.718 0.087 1.00 98.06 285 GLY A CA 1
ATOM 2187 C C . GLY A 1 285 ? -13.202 3.928 0.703 1.00 98.06 285 GLY A C 1
ATOM 2188 O O . GLY A 1 285 ? -13.559 2.863 0.197 1.00 98.06 285 GLY A O 1
ATOM 2189 N N . GLY A 1 286 ? -13.790 4.443 1.778 1.00 98.19 286 GLY A N 1
ATOM 2190 C CA . GLY A 1 286 ? -14.959 3.852 2.432 1.00 98.19 286 GLY A CA 1
ATOM 2191 C C . GLY A 1 286 ? -14.775 3.796 3.939 1.00 98.19 286 GLY A C 1
ATOM 2192 O O . GLY A 1 286 ? -14.290 4.750 4.537 1.00 98.19 286 GLY A O 1
ATOM 2193 N N . GLU A 1 287 ? -15.137 2.682 4.563 1.00 98.50 287 GLU A N 1
ATOM 2194 C CA . GLU A 1 287 ? -15.119 2.551 6.015 1.00 98.50 287 GLU A CA 1
ATOM 2195 C C . GLU A 1 287 ? -14.848 1.124 6.504 1.00 98.50 287 GLU A C 1
ATOM 2197 O O . GLU A 1 287 ? -15.183 0.115 5.873 1.00 98.50 287 GLU A O 1
ATOM 2202 N N . ILE A 1 288 ? -14.246 1.054 7.690 1.00 98.38 288 ILE A N 1
ATOM 2203 C CA . ILE A 1 288 ? -14.126 -0.165 8.485 1.00 98.38 288 ILE A CA 1
ATOM 2204 C C . ILE A 1 288 ? -15.178 -0.129 9.587 1.00 98.38 288 ILE A C 1
ATOM 2206 O O . ILE A 1 288 ? -15.277 0.844 10.330 1.00 98.38 288 ILE A O 1
ATOM 2210 N N . LEU A 1 289 ? -15.919 -1.223 9.733 1.00 98.44 289 LEU A N 1
ATOM 2211 C CA . LEU A 1 289 ? -16.931 -1.379 10.769 1.00 98.44 289 LEU A CA 1
ATOM 2212 C C . LEU A 1 289 ? -16.310 -2.057 11.986 1.00 98.44 289 LEU A C 1
ATOM 2214 O O . LEU A 1 289 ? -15.777 -3.168 11.888 1.00 98.44 289 LEU A O 1
ATOM 2218 N N . LEU A 1 290 ? -16.391 -1.390 13.133 1.00 98.56 290 LEU A N 1
ATOM 2219 C CA . LEU A 1 290 ? -15.829 -1.828 14.406 1.00 98.56 290 LEU A CA 1
ATOM 2220 C C . LEU A 1 290 ? -16.919 -1.921 15.467 1.00 98.56 290 LEU A C 1
ATOM 2222 O O . LEU A 1 290 ? -17.868 -1.140 15.490 1.00 98.56 290 LEU A O 1
ATOM 2226 N N . VAL A 1 291 ? -16.750 -2.864 16.385 1.00 98.25 291 VAL A N 1
ATOM 2227 C CA . VAL A 1 291 ? -17.614 -3.027 17.553 1.00 98.25 291 VAL A CA 1
ATOM 2228 C C . VAL A 1 291 ? -16.765 -2.844 18.814 1.00 98.25 291 VAL A C 1
ATOM 2230 O O . VAL A 1 291 ? -15.716 -3.479 18.914 1.00 98.25 291 VAL A O 1
ATOM 2233 N N . PRO A 1 292 ? -17.167 -1.990 19.774 1.00 98.38 292 PRO A N 1
ATOM 2234 C CA . PRO A 1 292 ? -16.511 -1.891 21.075 1.00 98.38 292 PRO A CA 1
ATOM 2235 C C . PRO A 1 292 ? -16.427 -3.239 21.800 1.00 98.38 292 PRO A C 1
ATOM 2237 O O . PRO A 1 292 ? -17.413 -3.976 21.860 1.00 98.38 292 PRO A O 1
ATOM 2240 N N . GLY A 1 293 ? -15.272 -3.540 22.390 1.00 97.06 293 GLY A N 1
ATOM 2241 C CA . GLY A 1 293 ? -15.001 -4.835 23.008 1.00 97.06 293 GLY A CA 1
ATOM 2242 C C . GLY A 1 293 ? -14.754 -5.932 21.973 1.00 97.06 293 GLY A C 1
ATOM 2243 O O . GLY A 1 293 ? -14.209 -5.687 20.899 1.00 97.06 293 GLY A O 1
ATOM 2244 N N . GLU A 1 294 ? -15.154 -7.156 22.311 1.00 95.81 294 GLU A N 1
ATOM 2245 C CA . GLU A 1 294 ? -15.007 -8.326 21.444 1.00 95.81 294 GLU A CA 1
ATOM 2246 C C . GLU A 1 294 ? -16.303 -8.583 20.666 1.00 95.81 294 GLU A C 1
ATOM 2248 O O . GLU A 1 294 ? -17.395 -8.461 21.211 1.00 95.81 294 GLU A O 1
ATOM 2253 N N . LEU A 1 295 ? -16.218 -9.051 19.421 1.00 93.81 295 LEU A N 1
ATOM 2254 C CA . LEU A 1 295 ? -17.369 -9.403 18.579 1.00 93.81 295 LEU A CA 1
ATOM 2255 C C . LEU A 1 295 ? -18.338 -10.376 19.259 1.00 93.81 295 LEU A C 1
ATOM 2257 O O . LEU A 1 295 ? -19.541 -10.322 19.020 1.00 93.81 295 LEU A O 1
ATOM 2261 N N . ARG A 1 296 ? -17.812 -11.295 20.078 1.00 92.75 296 ARG A N 1
ATOM 2262 C CA . ARG A 1 296 ? -18.616 -12.281 20.815 1.00 92.75 296 ARG A CA 1
ATOM 2263 C C . ARG A 1 296 ? -19.273 -11.703 22.066 1.00 92.75 296 ARG A C 1
ATOM 2265 O O . ARG A 1 296 ? -20.253 -12.273 22.532 1.00 92.75 296 ARG A O 1
ATOM 2272 N N . ASN A 1 297 ? -18.731 -10.615 22.604 1.00 94.88 297 ASN A N 1
ATOM 2273 C CA . ASN A 1 297 ? -19.253 -9.926 23.775 1.00 94.88 297 ASN A CA 1
ATOM 2274 C C . ASN A 1 297 ? -19.086 -8.399 23.622 1.00 94.88 297 ASN A C 1
ATOM 2276 O O . ASN A 1 297 ? -18.209 -7.812 24.266 1.00 94.88 297 ASN A O 1
ATOM 2280 N N . PRO A 1 298 ? -19.883 -7.762 22.741 1.00 96.88 298 PRO A N 1
ATOM 2281 C CA . PRO A 1 298 ? -19.801 -6.327 22.501 1.00 96.88 298 PRO A CA 1
ATOM 2282 C C . PRO A 1 298 ? -20.074 -5.514 23.763 1.00 96.88 298 PRO A C 1
ATOM 2284 O O . PRO A 1 298 ? -21.027 -5.789 24.491 1.00 96.88 298 PRO A O 1
ATOM 2287 N N . THR A 1 299 ? -19.294 -4.461 23.987 1.00 97.50 299 THR A N 1
ATOM 2288 C CA . THR A 1 299 ? -19.510 -3.507 25.090 1.00 97.50 299 THR A CA 1
ATOM 2289 C C . THR A 1 299 ? -20.246 -2.241 24.649 1.00 97.50 299 THR A C 1
ATOM 2291 O O . THR A 1 299 ? -20.559 -1.386 25.474 1.00 97.50 299 THR A O 1
ATOM 2294 N N . GLY A 1 300 ? -20.556 -2.114 23.357 1.00 96.62 300 GLY A N 1
ATOM 2295 C CA . GLY A 1 300 ? -21.239 -0.957 22.787 1.00 96.62 300 GLY A CA 1
ATOM 2296 C C . GLY A 1 300 ? -21.733 -1.201 21.362 1.00 96.62 300 GLY A C 1
ATOM 2297 O O . GLY A 1 300 ? -21.555 -2.283 20.802 1.00 96.62 300 GLY A O 1
ATOM 2298 N N . ALA A 1 301 ? -22.371 -0.183 20.782 1.00 97.44 301 ALA A N 1
ATOM 2299 C CA . ALA A 1 301 ? -22.878 -0.234 19.414 1.00 97.44 301 ALA A CA 1
ATOM 2300 C C . ALA A 1 301 ? -21.746 -0.176 18.377 1.00 97.44 301 ALA A C 1
ATOM 2302 O O . ALA A 1 301 ? -20.715 0.465 18.600 1.00 97.44 301 ALA A O 1
ATOM 2303 N N . GLU A 1 302 ? -21.978 -0.823 17.234 1.00 98.00 302 GLU A N 1
ATOM 2304 C CA . GLU A 1 302 ? -21.115 -0.739 16.055 1.00 98.00 302 GLU A CA 1
ATOM 2305 C C . GLU A 1 302 ? -20.924 0.718 15.612 1.00 98.00 302 GLU A C 1
ATOM 2307 O O . GLU A 1 302 ? -21.836 1.541 15.717 1.00 98.00 302 GLU A O 1
ATOM 2312 N N . PHE A 1 303 ? -19.730 1.036 15.118 1.00 98.50 303 PHE A N 1
ATOM 2313 C CA . PHE A 1 303 ? -19.415 2.329 14.530 1.00 98.50 303 PHE A CA 1
ATOM 2314 C C . PHE A 1 303 ? -18.464 2.172 13.342 1.00 98.50 303 PHE A C 1
ATOM 2316 O O . PHE A 1 303 ? -17.663 1.237 13.282 1.00 98.50 303 PHE A O 1
ATOM 2323 N N . ALA A 1 304 ? -18.549 3.119 12.413 1.00 98.50 304 ALA A N 1
ATOM 2324 C CA . ALA A 1 304 ? -17.668 3.203 11.262 1.00 98.50 304 ALA A CA 1
ATOM 2325 C C . ALA A 1 304 ? -16.410 4.019 11.590 1.00 98.50 304 ALA A C 1
ATOM 2327 O O . ALA A 1 304 ? -16.479 5.048 12.266 1.00 98.50 304 ALA A O 1
ATOM 2328 N N . VAL A 1 305 ? -15.266 3.556 11.095 1.00 98.50 305 VAL A N 1
ATOM 2329 C CA . VAL A 1 305 ? -14.021 4.322 10.997 1.00 98.50 305 VAL A CA 1
ATOM 2330 C C . VAL A 1 305 ? -13.809 4.641 9.526 1.00 98.50 305 VAL A C 1
ATOM 2332 O O . VAL A 1 305 ? -13.607 3.737 8.712 1.00 98.50 305 VAL A O 1
ATOM 2335 N N . GLU A 1 306 ? -13.899 5.925 9.201 1.00 98.31 306 GLU A N 1
ATOM 2336 C CA . GLU A 1 306 ? -13.858 6.422 7.829 1.00 98.31 306 GLU A CA 1
ATOM 2337 C C . GLU A 1 306 ? -12.430 6.392 7.287 1.00 98.31 306 GLU A C 1
ATOM 2339 O O . GLU A 1 306 ? -11.505 6.900 7.918 1.00 98.31 306 GLU A O 1
ATOM 2344 N N . LEU A 1 307 ? -12.266 5.840 6.088 1.00 98.56 307 LEU A N 1
ATOM 2345 C CA . LEU A 1 307 ? -11.074 5.957 5.265 1.00 98.56 307 LEU A CA 1
ATOM 2346 C C . LEU A 1 307 ? -11.387 6.884 4.081 1.00 98.56 307 LEU A C 1
ATOM 2348 O O . LEU A 1 307 ? -12.032 6.447 3.117 1.00 98.56 307 LEU A O 1
ATOM 2352 N N . PRO A 1 308 ? -10.899 8.139 4.103 1.00 98.44 308 PRO A N 1
ATOM 2353 C CA . PRO A 1 308 ? -11.057 9.044 2.976 1.00 98.44 308 PRO A CA 1
ATOM 2354 C C . PRO A 1 308 ? -10.457 8.437 1.702 1.00 98.44 308 PRO A C 1
ATOM 2356 O O . PRO A 1 308 ? -9.504 7.650 1.783 1.00 98.44 308 PRO A O 1
ATOM 2359 N N . PRO A 1 309 ? -10.967 8.798 0.517 1.00 98.06 309 PRO A N 1
ATOM 2360 C CA . PRO A 1 309 ? -10.491 8.215 -0.723 1.00 98.06 309 PRO A CA 1
ATOM 2361 C C . PRO A 1 309 ? -9.021 8.567 -0.984 1.00 98.06 309 PRO A C 1
ATOM 2363 O O . PRO A 1 309 ? -8.636 9.734 -0.937 1.00 98.06 309 PRO A O 1
ATOM 2366 N N . PHE A 1 310 ? -8.210 7.563 -1.320 1.00 97.75 310 PHE A N 1
ATOM 2367 C CA . PHE A 1 310 ? -6.885 7.747 -1.914 1.00 97.75 310 PHE A CA 1
ATOM 2368 C C . PHE A 1 310 ? -6.922 7.405 -3.410 1.00 97.75 310 PHE A C 1
ATOM 2370 O O . PHE A 1 310 ? -7.749 6.596 -3.849 1.00 97.75 310 PHE A O 1
ATOM 2377 N N . PRO A 1 311 ? -6.049 8.021 -4.221 1.00 96.75 311 PRO A N 1
ATOM 2378 C CA . PRO A 1 311 ? -6.084 7.839 -5.661 1.00 96.75 311 PRO A CA 1
ATOM 2379 C C . PRO A 1 311 ? -5.458 6.495 -6.079 1.00 96.75 311 PRO A C 1
ATOM 2381 O O . PRO A 1 311 ? -4.492 6.012 -5.484 1.00 96.75 311 PRO A O 1
ATOM 2384 N N . LEU A 1 312 ? -6.008 5.907 -7.140 1.00 96.19 312 LEU A N 1
ATOM 2385 C CA . LEU A 1 312 ? -5.503 4.719 -7.824 1.00 96.19 312 LEU A CA 1
ATOM 2386 C C . LEU A 1 312 ? -4.870 5.169 -9.146 1.00 96.19 312 LEU A C 1
ATOM 2388 O O . LEU A 1 312 ? -5.560 5.400 -10.138 1.00 96.19 312 LEU A O 1
ATOM 2392 N N . VAL A 1 313 ? -3.550 5.366 -9.143 1.00 92.81 313 VAL A N 1
ATOM 2393 C CA . VAL A 1 313 ? -2.829 6.012 -10.253 1.00 92.81 313 VAL A CA 1
ATOM 2394 C C . VAL A 1 313 ? -1.777 5.085 -10.826 1.00 92.81 313 VAL A C 1
ATOM 2396 O O . VAL A 1 313 ? -0.908 4.592 -10.108 1.00 92.81 313 VAL A O 1
ATOM 2399 N N . VAL A 1 314 ? -1.824 4.882 -12.141 1.00 91.62 314 VAL A N 1
ATOM 2400 C CA . VAL A 1 314 ? -0.740 4.218 -12.865 1.00 91.62 314 VAL A CA 1
ATOM 2401 C C . VAL A 1 314 ? 0.490 5.133 -12.815 1.00 91.62 314 VAL A C 1
ATOM 2403 O O . VAL A 1 314 ? 0.431 6.238 -13.356 1.00 91.62 314 VAL A O 1
ATOM 2406 N N . PRO A 1 315 ? 1.594 4.720 -12.171 1.00 91.06 315 PRO A N 1
ATOM 2407 C CA . PRO A 1 315 ? 2.738 5.595 -11.973 1.00 91.06 315 PRO A CA 1
ATOM 2408 C C . PRO A 1 315 ? 3.528 5.776 -13.273 1.00 91.06 315 PRO A C 1
ATOM 2410 O O . PRO A 1 315 ? 3.584 4.878 -14.117 1.00 91.06 315 PRO A O 1
ATOM 2413 N N . GLU A 1 316 ? 4.190 6.926 -13.409 1.00 90.81 316 GLU A N 1
ATOM 2414 C CA . GLU A 1 316 ? 5.115 7.178 -14.522 1.00 90.81 316 GLU A CA 1
ATOM 2415 C C . GLU A 1 316 ? 6.413 6.365 -14.393 1.00 90.81 316 GLU A C 1
ATOM 2417 O O . GLU A 1 316 ? 6.992 5.944 -15.394 1.00 90.81 316 GLU A O 1
ATOM 2422 N N . TYR A 1 317 ? 6.849 6.117 -13.154 1.00 92.19 317 TYR A N 1
ATOM 2423 C CA . TYR A 1 317 ? 7.944 5.205 -12.834 1.00 92.19 317 TYR A CA 1
ATOM 2424 C C . TYR A 1 317 ? 7.392 3.827 -12.476 1.00 92.19 317 TYR A C 1
ATOM 2426 O O . TYR A 1 317 ? 6.591 3.698 -11.548 1.00 92.19 317 TYR A O 1
ATOM 2434 N N . ILE A 1 318 ? 7.833 2.798 -13.196 1.00 89.38 318 ILE A N 1
ATOM 2435 C CA . ILE A 1 318 ? 7.362 1.420 -13.016 1.00 89.38 318 ILE A CA 1
ATOM 2436 C C . ILE A 1 318 ? 8.436 0.612 -12.306 1.00 89.38 318 ILE A C 1
ATOM 2438 O O . ILE A 1 318 ? 9.589 0.610 -12.727 1.00 89.38 318 ILE A O 1
ATOM 2442 N N . TYR A 1 319 ? 8.029 -0.103 -11.266 1.00 87.12 319 TYR A N 1
ATOM 2443 C CA . TYR A 1 319 ? 8.880 -0.814 -10.320 1.00 87.12 319 TYR A CA 1
ATOM 2444 C C . TYR A 1 319 ? 8.425 -2.269 -10.165 1.00 87.12 319 TYR A C 1
ATOM 2446 O O . TYR A 1 319 ? 7.198 -2.527 -10.238 1.00 87.12 319 TYR A O 1
#

InterPro domains:
  IPR007474 ApaG domain [PF04379] (179-243)
  IPR007474 ApaG domain [PS51087] (161-319)
  IPR036767 ApaG domain superfamily [G3DSA:2.60.40.1470] (159-319)
  IPR036767 ApaG domain superfamily [SSF110069] (163-317)